Protein 6NGG (pdb70)

Secondary structure (DSSP, 8-state):
--EEEEEEEEETTEEEEEEEEE--TT--SSEEEEEEES-SS--SGGG-SEEE-----TT-TTBBSSEEEEEEEESS--GGG-EEEEEEEEETTT--EEE---EEEEE---EEEE--/--EEEEEEEEEBTEEEEEEEEE---EEEEEEES-TTT--GGG-SEEEEE---EEEEEEEESS--GGG-EEEEEEEEETTT--EEE---EEEEE--EEEES--

Structure (mmCIF, N/CA/C/O backbone):
data_6NGG
#
_entry.id   6NGG
#
_cell.length_a   44.662
_cell.length_b   54.060
_cell.length_c   92.604
_cell.angle_alpha   90.00
_cell.angle_beta   90.00
_cell.angle_gamma   90.00
#
_symmetry.space_group_name_H-M   'P 21 21 21'
#
loop_
_entity.id
_entity.type
_entity.pdbx_description
1 polymer 'CD160 antigen'
2 water water
#
loop_
_atom_site.group_PDB
_atom_site.id
_atom_site.type_symbol
_atom_site.label_atom_id
_atom_site.label_alt_id
_atom_site.label_comp_id
_atom_site.label_asym_id
_atom_site.label_entity_id
_atom_site.label_seq_id
_atom_site.pdbx_PDB_ins_code
_atom_site.Cartn_x
_atom_site.Cartn_y
_atom_site.Cartn_z
_atom_site.occupancy
_atom_site.B_iso_or_equiv
_atom_site.auth_seq_id
_atom_site.auth_comp_id
_atom_site.auth_asym_id
_atom_site.auth_atom_id
_atom_site.pdbx_PDB_model_num
ATOM 1 N N . MET A 1 1 ? -5.011 -17.354 28.366 1.00 25.99 26 MET A N 1
ATOM 2 C CA . MET A 1 1 ? -4.387 -17.198 27.058 1.00 20.56 26 MET A CA 1
ATOM 3 C C . MET A 1 1 ? -4.945 -18.249 26.153 1.00 21.43 26 MET A C 1
ATOM 4 O O . MET A 1 1 ? -4.760 -19.416 26.439 1.00 21.90 26 MET A O 1
ATOM 9 N N . ILE A 1 2 ? -5.544 -17.863 25.031 1.00 20.13 27 ILE A N 1
ATOM 10 C CA . ILE A 1 2 ? -5.998 -18.826 24.045 1.00 22.63 27 ILE A CA 1
ATOM 11 C C . ILE A 1 2 ? -5.063 -18.878 22.892 1.00 20.39 27 ILE A C 1
ATOM 12 O O . ILE A 1 2 ? -4.663 -19.942 22.485 1.00 17.03 27 ILE A O 1
ATOM 17 N N . ASN A 1 3 ? -4.776 -17.707 22.286 1.00 17.63 28 ASN A N 1
ATOM 18 C CA . ASN A 1 3 ? -4.024 -17.651 21.032 1.00 18.88 28 ASN A CA 1
ATOM 19 C C . ASN A 1 3 ? -3.363 -16.252 20.883 1.00 16.22 28 ASN A C 1
ATOM 20 O O . ASN A 1 3 ? -3.779 -15.335 21.512 1.00 16.81 28 ASN A O 1
ATOM 25 N N . ILE A 1 4 ? -2.367 -16.153 20.042 1.00 15.26 29 ILE A N 1
ATOM 26 C CA . ILE A 1 4 ? -1.616 -14.897 19.782 1.00 16.74 29 ILE A CA 1
ATOM 27 C C . ILE A 1 4 ? -1.760 -14.539 18.339 1.00 16.13 29 ILE A C 1
ATOM 28 O O . ILE A 1 4 ? -1.553 -15.401 17.527 1.00 14.80 29 ILE A O 1
ATOM 33 N N . THR A 1 5 ? -2.156 -13.302 18.009 1.00 14.17 30 THR A N 1
ATOM 34 C CA . THR A 1 5 ? -2.252 -12.860 16.658 1.00 15.36 30 THR A CA 1
ATOM 35 C C . THR A 1 5 ? -1.174 -11.823 16.398 1.00 14.06 30 THR A C 1
ATOM 36 O O . THR A 1 5 ? -0.704 -11.137 17.338 1.00 14.62 30 THR A O 1
ATOM 40 N N . SER A 1 6 ? -0.795 -11.711 15.150 1.00 13.46 31 SER A N 1
ATOM 41 C CA . SER A 1 6 ? 0.305 -10.831 14.730 1.00 16.24 31 SER A CA 1
ATOM 42 C C . SER A 1 6 ? -0.159 -9.839 13.691 1.00 16.80 31 SER A C 1
ATOM 43 O O . SER A 1 6 ? -0.977 -10.158 12.838 1.00 16.89 31 SER A O 1
ATOM 46 N N . SER A 1 7 ? 0.296 -8.614 13.820 1.00 16.88 32 SER A N 1
ATOM 47 C CA . SER A 1 7 ? -0.033 -7.596 12.857 1.00 14.95 32 SER A CA 1
ATOM 48 C C . SER A 1 7 ? 1.040 -6.503 12.761 1.00 15.42 32 SER A C 1
ATOM 49 O O . SER A 1 7 ? 2.061 -6.511 13.482 1.00 14.70 32 SER A O 1
ATOM 52 N N . ALA A 1 8 ? 0.822 -5.555 11.851 1.00 13.57 33 ALA A N 1
ATOM 53 C CA . ALA A 1 8 ? 1.806 -4.495 11.610 1.00 14.43 33 ALA A CA 1
ATOM 54 C C . ALA A 1 8 ? 1.093 -3.265 11.090 1.00 14.44 33 ALA A C 1
ATOM 55 O O . ALA A 1 8 ? 0.060 -3.420 10.475 1.00 16.00 33 ALA A O 1
ATOM 57 N N . SER A 1 9 ? 1.557 -2.060 11.469 1.00 14.31 34 SER A N 1
ATOM 58 C CA . SER A 1 9 ? 1.069 -0.802 10.978 1.00 14.69 34 SER A CA 1
ATOM 59 C C . SER A 1 9 ? 2.317 0.065 10.682 1.00 16.78 34 SER A C 1
ATOM 60 O O . SER A 1 9 ? 3.416 -0.225 11.186 1.00 17.60 34 SER A O 1
ATOM 63 N N . GLN A 1 10 ? 2.178 1.040 9.793 1.00 17.05 35 GLN A N 1
ATOM 64 C CA . GLN A 1 10 ? 3.318 1.880 9.450 1.00 18.86 35 GLN A CA 1
ATOM 65 C C . GLN A 1 10 ? 2.809 3.275 9.056 1.00 20.62 35 GLN A C 1
ATOM 66 O O . GLN A 1 10 ? 1.637 3.450 8.681 1.00 17.54 35 GLN A O 1
ATOM 72 N N . GLU A 1 11 ? 3.684 4.248 9.251 1.00 20.38 36 GLU A N 1
ATOM 73 C CA . GLU A 1 11 ? 3.409 5.638 8.927 1.00 23.14 36 GLU A CA 1
ATOM 74 C C . GLU A 1 11 ? 4.777 6.281 8.792 1.00 22.54 36 GLU A C 1
ATOM 75 O O . GLU A 1 11 ? 5.664 6.041 9.603 1.00 21.86 36 GLU A O 1
ATOM 81 N N . GLY A 1 12 ? 4.970 7.035 7.730 1.00 22.59 37 GLY A N 1
ATOM 82 C CA . GLY A 1 12 ? 6.262 7.627 7.472 1.00 20.99 37 GLY A CA 1
ATOM 83 C C . GLY A 1 12 ? 7.319 6.604 7.293 1.00 21.34 37 GLY A C 1
ATOM 84 O O . GLY A 1 12 ? 7.165 5.639 6.532 1.00 25.34 37 GLY A O 1
ATOM 85 N N . THR A 1 13 ? 8.388 6.761 8.026 1.00 21.02 38 THR A N 1
ATOM 86 C CA . THR A 1 13 ? 9.471 5.817 8.020 1.00 23.60 38 THR A CA 1
ATOM 87 C C . THR A 1 13 ? 9.377 4.740 9.131 1.00 23.36 38 THR A C 1
ATOM 88 O O . THR A 1 13 ? 10.180 3.800 9.236 1.00 25.56 38 THR A O 1
ATOM 92 N N . ARG A 1 14 ? 8.352 4.857 9.938 1.00 23.44 39 ARG A N 1
ATOM 93 C CA . ARG A 1 14 ? 8.200 4.048 11.144 1.00 21.69 39 ARG A CA 1
ATOM 94 C C . ARG A 1 14 ? 7.327 2.790 10.841 1.00 19.79 39 ARG A C 1
ATOM 95 O O . ARG A 1 14 ? 6.278 2.902 10.183 1.00 20.04 39 ARG A O 1
ATOM 103 N N . LEU A 1 15 ? 7.738 1.645 11.387 1.00 17.25 40 LEU A N 1
ATOM 104 C CA . LEU A 1 15 ? 7.022 0.367 11.282 1.00 15.39 40 LEU A CA 1
ATOM 105 C C . LEU A 1 15 ? 6.748 -0.155 12.679 1.00 15.47 40 LEU A C 1
ATOM 106 O O . LEU A 1 15 ? 7.671 -0.233 13.538 1.00 14.42 40 LEU A O 1
ATOM 111 N N . ASN A 1 16 ? 5.497 -0.471 12.946 1.00 15.67 41 ASN A N 1
ATOM 112 C CA . ASN A 1 16 ? 5.152 -1.036 14.241 1.00 17.19 41 ASN A CA 1
ATOM 113 C C . ASN A 1 16 ? 4.804 -2.527 14.127 1.00 15.17 41 ASN A C 1
ATOM 114 O O . ASN A 1 16 ? 3.927 -2.877 13.312 1.00 14.18 41 ASN A O 1
ATOM 119 N N . LEU A 1 17 ? 5.414 -3.384 14.920 1.00 15.23 42 LEU A N 1
ATOM 120 C CA . LEU A 1 17 ? 5.144 -4.825 14.880 1.00 15.27 42 LEU A CA 1
ATOM 121 C C . LEU A 1 17 ? 4.324 -5.117 16.118 1.00 16.63 42 LEU A C 1
ATOM 122 O O . LEU A 1 17 ? 4.723 -4.746 17.238 1.00 17.07 42 LEU A O 1
ATOM 127 N N . ILE A 1 18 ? 3.167 -5.732 15.935 1.00 16.84 43 ILE A N 1
ATOM 128 C CA . ILE A 1 18 ? 2.146 -5.868 16.986 1.00 16.89 43 ILE A CA 1
ATOM 129 C C . ILE A 1 18 ? 1.799 -7.343 17.286 1.00 17.45 43 ILE A C 1
ATOM 130 O O . ILE A 1 18 ? 1.400 -8.112 16.424 1.00 17.32 43 ILE A O 1
ATOM 135 N N . CYS A 1 19 ? 1.929 -7.712 18.543 1.00 15.27 44 CYS A N 1
ATOM 136 C CA . CYS A 1 19 ? 1.545 -9.023 19.047 1.00 16.47 44 CYS A CA 1
ATOM 137 C C . CYS A 1 19 ? 0.334 -8.876 20.015 1.00 16.74 44 CYS A C 1
ATOM 138 O O . CYS A 1 19 ? 0.378 -8.007 20.870 1.00 14.82 44 CYS A O 1
ATOM 141 N N . THR A 1 20 ? -0.687 -9.732 19.861 1.00 13.99 45 THR A N 1
ATOM 142 C CA . THR A 1 20 ? -1.933 -9.641 20.618 1.00 15.20 45 THR A CA 1
ATOM 143 C C . THR A 1 20 ? -2.289 -11.001 21.128 1.00 13.25 45 THR A C 1
ATOM 144 O O . THR A 1 20 ? -2.428 -11.969 20.343 1.00 15.66 45 THR A O 1
ATOM 148 N N . VAL A 1 21 ? -2.258 -11.116 22.425 1.00 13.57 46 VAL A N 1
ATOM 149 C CA . VAL A 1 21 ? -2.759 -12.285 23.106 1.00 15.19 46 VAL A CA 1
ATOM 150 C C . VAL A 1 21 ? -4.230 -12.100 23.419 1.00 14.76 46 VAL A C 1
ATOM 151 O O . VAL A 1 21 ? -4.605 -11.132 24.002 1.00 14.05 46 VAL A O 1
ATOM 155 N N . TRP A 1 22 ? -5.014 -13.086 23.044 1.00 14.30 47 TRP A N 1
ATOM 156 C CA . TRP A 1 22 ? -6.426 -13.147 23.324 1.00 15.00 47 TRP A CA 1
ATOM 157 C C . TRP A 1 22 ? -6.650 -14.123 24.479 1.00 15.93 47 TRP A C 1
ATOM 158 O O . TRP A 1 22 ? -5.992 -15.191 24.576 1.00 15.99 47 TRP A O 1
ATOM 169 N N . HIS A 1 23 ? -7.536 -13.716 25.362 1.00 15.68 48 HIS A N 1
ATOM 170 C CA . HIS A 1 23 ? -7.758 -14.419 26.613 1.00 16.89 48 HIS A CA 1
ATOM 171 C C . HIS A 1 23 ? -9.128 -14.104 27.157 1.00 18.63 48 HIS A C 1
ATOM 172 O O . HIS A 1 23 ? -9.709 -13.136 26.813 1.00 16.35 48 HIS A O 1
ATOM 179 N N . LYS A 1 24 ? -9.662 -14.998 27.955 1.00 20.74 49 LYS A N 1
ATOM 180 C CA . LYS A 1 24 ? -10.804 -14.663 28.788 1.00 21.66 49 LYS A CA 1
ATOM 181 C C . LYS A 1 24 ? -10.575 -13.464 29.638 1.00 20.64 49 LYS A C 1
ATOM 182 O O . LYS A 1 24 ? -9.439 -13.216 30.131 1.00 20.25 49 LYS A O 1
ATOM 188 N N . LYS A 1 25 ? -11.665 -12.793 29.928 1.00 18.75 50 LYS A N 1
ATOM 189 C CA . LYS A 1 25 ? -11.601 -11.607 30.732 1.00 23.13 50 LYS A CA 1
ATOM 190 C C . LYS A 1 25 ? -10.996 -11.831 32.119 1.00 23.96 50 LYS A C 1
ATOM 191 O O . LYS A 1 25 ? -10.345 -10.952 32.684 1.00 20.68 50 LYS A O 1
ATOM 197 N N . GLU A 1 26 ? -11.172 -13.008 32.670 1.00 23.94 51 GLU A N 1
ATOM 198 C CA . GLU A 1 26 ? -10.591 -13.262 34.015 1.00 28.13 51 GLU A CA 1
ATOM 199 C C . GLU A 1 26 ? -9.204 -13.933 33.957 1.00 28.26 51 GLU A C 1
ATOM 200 O O . GLU A 1 26 ? -8.628 -14.329 34.985 1.00 26.39 51 GLU A O 1
ATOM 206 N N . GLU A 1 27 ? -8.624 -14.029 32.769 1.00 24.95 52 GLU A N 1
ATOM 207 C CA . GLU A 1 27 ? -7.337 -14.708 32.610 1.00 25.27 52 GLU A CA 1
ATOM 208 C C . GLU A 1 27 ? -6.379 -13.725 31.920 1.00 23.95 52 GLU A C 1
ATOM 209 O O . GLU A 1 27 ? -5.594 -14.102 31.051 1.00 19.29 52 GLU A O 1
ATOM 215 N N . ALA A 1 28 ? -6.450 -12.474 32.346 1.00 26.23 53 ALA A N 1
ATOM 216 C CA . ALA A 1 28 ? -5.631 -11.394 31.787 1.00 28.78 53 ALA A CA 1
ATOM 217 C C . ALA A 1 28 ? -4.241 -11.279 32.409 1.00 31.25 53 ALA A C 1
ATOM 218 O O . ALA A 1 28 ? -3.395 -10.503 31.917 1.00 27.91 53 ALA A O 1
ATOM 220 N N . GLU A 1 29 ? -3.992 -12.056 33.473 1.00 27.18 54 GLU A N 1
ATOM 221 C CA . GLU A 1 29 ? -2.862 -11.792 34.326 1.00 28.32 54 GLU A CA 1
ATOM 222 C C . GLU A 1 29 ? -1.905 -12.932 34.225 1.00 23.92 54 GLU A C 1
ATOM 223 O O . GLU A 1 29 ? -2.295 -14.033 33.910 1.00 23.37 54 GLU A O 1
ATOM 229 N N . GLY A 1 30 ? -0.644 -12.659 34.487 1.00 21.78 55 GLY A N 1
ATOM 230 C CA . GLY A 1 30 ? 0.295 -13.695 34.838 1.00 21.49 55 GLY A CA 1
ATOM 231 C C . GLY A 1 30 ? 1.004 -14.277 33.617 1.00 20.12 55 GLY A C 1
ATOM 232 O O . GLY A 1 30 ? 1.546 -15.372 33.690 1.00 19.53 55 GLY A O 1
ATOM 233 N N . PHE A 1 31 ? 1.026 -13.562 32.500 1.00 16.97 56 PHE A N 1
ATOM 234 C CA . PHE A 1 31 ? 1.835 -14.011 31.341 1.00 18.28 56 PHE A CA 1
ATOM 235 C C . PHE A 1 31 ? 2.719 -12.847 30.891 1.00 16.46 56 PHE A C 1
ATOM 236 O O . PHE A 1 31 ? 2.387 -11.695 31.108 1.00 15.85 56 PHE A O 1
ATOM 244 N N . VAL A 1 32 ? 3.846 -13.180 30.286 1.00 15.88 57 VAL A N 1
ATOM 245 C CA . VAL A 1 32 ? 4.711 -12.232 29.596 1.00 13.73 57 VAL A CA 1
ATOM 246 C C . VAL A 1 32 ? 4.621 -12.481 28.099 1.00 14.25 57 VAL A C 1
ATOM 247 O O . VAL A 1 32 ? 4.573 -13.618 27.638 1.00 13.77 57 VAL A O 1
ATOM 251 N N . MET A 1 33 ? 4.572 -11.377 27.358 1.00 13.45 58 MET A N 1
ATOM 252 C CA . MET A 1 33 ? 4.564 -11.349 25.902 1.00 13.01 58 MET A CA 1
ATOM 253 C C . MET A 1 33 ? 5.937 -10.913 25.452 1.00 12.43 58 MET A C 1
ATOM 254 O O . MET A 1 33 ? 6.579 -10.101 26.087 1.00 12.13 58 MET A O 1
ATOM 259 N N . PHE A 1 34 ? 6.370 -11.426 24.318 1.00 13.20 59 PHE A N 1
ATOM 260 C CA . PHE A 1 34 ? 7.668 -11.046 23.749 1.00 13.77 59 PHE A CA 1
ATOM 261 C C . PHE A 1 34 ? 7.754 -11.350 22.248 1.00 12.81 59 PHE A C 1
ATOM 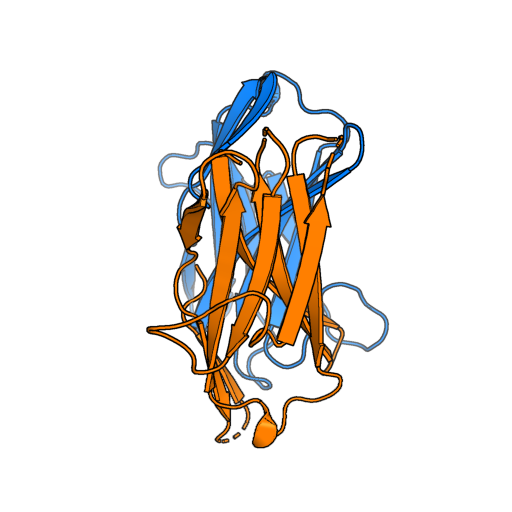262 O O . PHE A 1 34 ? 7.024 -12.100 21.707 1.00 11.44 59 PHE A O 1
ATOM 270 N N . LEU A 1 35 ? 8.658 -10.670 21.597 1.00 13.51 60 LEU A N 1
ATOM 271 C CA . LEU A 1 35 ? 8.803 -10.751 20.172 1.00 13.59 60 LEU A CA 1
ATOM 272 C C . LEU A 1 35 ? 10.243 -11.111 19.952 1.00 14.12 60 LEU A C 1
ATOM 273 O O . LEU A 1 35 ? 11.139 -10.423 20.467 1.00 12.35 60 LEU A O 1
ATOM 278 N N . CYS A 1 36 ? 10.458 -12.163 19.166 1.00 16.14 61 CYS A N 1
ATOM 279 C CA . CYS A 1 36 ? 11.819 -12.605 18.807 1.00 16.66 61 CYS A CA 1
ATOM 280 C C . CYS A 1 36 ? 12.082 -12.516 17.298 1.00 15.44 61 CYS A C 1
ATOM 281 O O . CYS A 1 36 ? 11.136 -12.553 16.489 1.00 15.43 61 CYS A O 1
ATOM 284 N N . LYS A 1 37 ? 13.363 -12.340 16.955 1.00 14.71 62 LYS A N 1
ATOM 285 C CA . LYS A 1 37 ? 13.860 -12.237 15.599 1.00 16.28 62 LYS A CA 1
ATOM 286 C C . LYS A 1 37 ? 14.891 -13.316 15.340 1.00 16.17 62 LYS A C 1
ATOM 287 O O . LYS A 1 37 ? 15.919 -13.332 15.987 1.00 17.81 62 LYS A O 1
ATOM 293 N N . ASP A 1 38 ? 14.603 -14.207 14.396 1.00 16.60 63 ASP A N 1
ATOM 294 C CA . ASP A 1 38 ? 15.591 -15.190 13.839 1.00 17.46 63 ASP A CA 1
ATOM 295 C C . ASP A 1 38 ? 16.249 -16.056 14.871 1.00 17.45 63 ASP A C 1
ATOM 296 O O . ASP A 1 38 ? 17.456 -16.253 14.833 1.00 16.24 63 ASP A O 1
ATOM 301 N N . ARG A 1 39 ? 15.466 -16.552 15.820 1.00 19.91 64 ARG A N 1
ATOM 302 C CA . ARG A 1 39 ? 15.936 -17.508 16.803 1.00 20.51 64 ARG A CA 1
ATOM 303 C C . ARG A 1 39 ? 15.710 -18.874 16.252 1.00 23.02 64 ARG A C 1
ATOM 304 O O . ARG A 1 39 ? 14.814 -19.101 15.399 1.00 21.21 64 ARG A O 1
ATOM 312 N N . SER A 1 40 ? 16.519 -19.824 16.678 1.00 26.91 65 SER A N 1
ATOM 313 C CA . SER A 1 40 ? 16.224 -21.201 16.287 1.00 31.75 65 SER A CA 1
ATOM 314 C C . SER A 1 40 ? 15.979 -21.884 17.582 1.00 28.70 65 SER A C 1
ATOM 315 O O . SER A 1 40 ? 16.903 -22.294 18.217 1.00 30.64 65 SER A O 1
ATOM 318 N N . GLY A 1 41 ? 14.726 -21.880 18.012 1.00 31.06 66 GLY A N 1
ATOM 319 C CA . GLY A 1 41 ? 14.293 -22.703 19.161 1.00 32.37 66 GLY A CA 1
ATOM 320 C C . GLY A 1 41 ? 14.620 -22.205 20.544 1.00 30.61 66 GLY A C 1
ATOM 321 O O . GLY A 1 41 ? 14.311 -22.893 21.514 1.00 29.24 66 GLY A O 1
ATOM 322 N N . ASP A 1 42 ? 15.195 -21.004 20.674 1.00 29.92 67 ASP A N 1
ATOM 323 C CA . ASP A 1 42 ? 15.437 -20.414 22.030 1.00 28.02 67 ASP A CA 1
ATOM 324 C C . ASP A 1 42 ? 14.757 -19.043 22.244 1.00 28.28 67 ASP A C 1
ATOM 325 O O . ASP A 1 42 ? 15.324 -18.170 22.930 1.00 26.43 67 ASP A O 1
ATOM 330 N N . CYS A 1 43 ? 13.566 -18.852 21.657 1.00 24.62 68 CYS A N 1
ATOM 331 C CA . CYS A 1 43 ? 12.846 -17.599 21.812 1.00 23.82 68 CYS A CA 1
ATOM 332 C C . CYS A 1 43 ? 12.373 -17.563 23.249 1.00 24.19 68 CYS A C 1
ATOM 333 O O . CYS A 1 43 ? 11.663 -18.457 23.682 1.00 26.51 68 CYS A O 1
ATOM 336 N N . SER A 1 44 ? 12.765 -16.531 23.966 1.00 22.33 69 SER A N 1
ATOM 337 C CA . SER A 1 44 ? 12.360 -16.308 25.343 1.00 22.59 69 SER A CA 1
ATOM 338 C C . SER A 1 44 ? 12.358 -14.833 25.617 1.00 20.17 69 SER A C 1
ATOM 339 O O . SER A 1 44 ? 12.910 -14.037 24.830 1.00 18.50 69 SER A O 1
ATOM 342 N N . PRO A 1 45 ? 11.902 -14.449 26.798 1.00 20.91 70 PRO A N 1
ATOM 343 C CA . PRO A 1 45 ? 12.064 -13.046 27.130 1.00 21.14 70 PRO A CA 1
ATOM 344 C C . PRO A 1 45 ? 13.541 -12.583 27.104 1.00 20.76 70 PRO A C 1
ATOM 345 O O . PRO A 1 45 ? 13.836 -11.516 26.579 1.00 19.86 70 PRO A O 1
ATOM 349 N N . GLU A 1 46 ? 14.460 -13.435 27.502 1.00 21.86 71 GLU A N 1
ATOM 350 C CA . GLU A 1 46 ? 15.887 -13.050 27.516 1.00 22.64 71 GLU A CA 1
ATOM 351 C C . GLU A 1 46 ? 16.485 -12.890 26.108 1.00 22.06 71 GLU A C 1
ATOM 352 O O . GLU A 1 46 ? 17.464 -12.161 25.930 1.00 19.28 71 GLU A O 1
ATOM 358 N N . THR A 1 47 ? 15.954 -13.603 25.119 1.00 17.96 72 THR A N 1
ATOM 359 C CA . THR A 1 47 ? 16.435 -13.438 23.733 1.00 18.86 72 THR A CA 1
ATOM 360 C C . THR A 1 47 ? 15.569 -12.527 22.858 1.00 19.36 72 THR A C 1
ATOM 361 O O . THR A 1 47 ? 15.800 -12.451 21.645 1.00 20.37 72 THR A O 1
ATOM 365 N N . SER A 1 48 ? 14.607 -11.829 23.458 1.00 18.96 73 SER A N 1
ATOM 366 C CA . SER A 1 48 ? 13.601 -11.065 22.718 1.00 18.99 73 SER A CA 1
ATOM 367 C C . SER A 1 48 ? 14.076 -9.689 22.398 1.00 18.28 73 SER A C 1
ATOM 368 O O . SER A 1 48 ? 14.826 -9.112 23.158 1.00 18.83 73 SER A O 1
ATOM 371 N N . LEU A 1 49 ? 13.529 -9.109 21.349 1.00 18.44 74 LEU A N 1
ATOM 372 C CA . LEU A 1 49 ? 13.716 -7.664 21.074 1.00 18.52 74 LEU A CA 1
ATOM 373 C C . LEU A 1 49 ? 12.946 -6.789 22.032 1.00 20.32 74 LEU A C 1
ATOM 374 O O . LEU A 1 49 ? 13.326 -5.659 22.268 1.00 18.80 74 LEU A O 1
ATOM 379 N N . LYS A 1 50 ? 11.840 -7.288 22.555 1.00 17.62 75 LYS A N 1
ATOM 380 C CA . LYS A 1 50 ? 11.019 -6.550 23.467 1.00 20.03 75 LYS A CA 1
ATOM 381 C C . LYS A 1 50 ? 10.096 -7.509 24.252 1.00 18.62 75 LYS A C 1
ATOM 382 O O . LYS A 1 50 ? 9.603 -8.472 23.697 1.00 15.06 75 LYS A O 1
ATOM 388 N N . GLN A 1 51 ? 9.940 -7.296 25.555 1.00 17.40 76 GLN 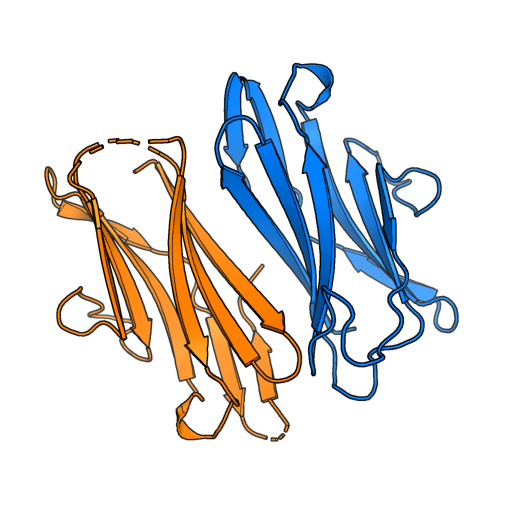A N 1
ATOM 389 C CA . GLN A 1 51 ? 9.024 -8.131 26.368 1.00 17.07 76 GLN A CA 1
ATOM 390 C C . GLN A 1 51 ? 8.106 -7.228 27.147 1.00 18.18 76 GLN A C 1
ATOM 391 O O . GLN A 1 51 ? 8.416 -6.052 27.299 1.00 17.51 76 GLN A O 1
ATOM 397 N N . LEU A 1 52 ? 6.988 -7.750 27.631 1.00 14.97 77 LEU A N 1
ATOM 398 C CA . LEU A 1 52 ? 6.060 -6.883 28.329 1.00 18.48 77 LEU A CA 1
ATOM 399 C C . LEU A 1 52 ? 5.135 -7.701 29.163 1.00 18.18 77 LEU A C 1
ATOM 400 O O . LEU A 1 52 ? 4.555 -8.670 28.645 1.00 16.45 77 LEU A O 1
ATOM 405 N N . ARG A 1 53 ? 5.010 -7.311 30.437 1.00 19.76 78 ARG A N 1
ATOM 406 C CA . ARG A 1 53 ? 3.961 -7.840 31.362 1.00 25.00 78 ARG A CA 1
ATOM 407 C C . ARG A 1 53 ? 3.050 -6.669 31.674 1.00 24.00 78 ARG A C 1
ATOM 408 O O . ARG A 1 53 ? 3.480 -5.670 32.185 1.00 24.47 78 ARG A O 1
ATOM 416 N N . LEU A 1 54 ? 1.789 -6.777 31.340 1.00 22.35 79 LEU A N 1
ATOM 417 C CA . LEU A 1 54 ? 0.938 -5.617 31.298 1.00 24.44 79 LEU A CA 1
ATOM 418 C C . LEU A 1 54 ? 0.150 -5.499 32.593 1.00 28.74 79 LEU A C 1
ATOM 419 O O . LEU A 1 54 ? -0.465 -6.463 33.049 1.00 27.73 79 LEU A O 1
ATOM 424 N N . LYS A 1 55 ? 0.129 -4.323 33.201 1.00 30.78 80 LYS A N 1
ATOM 425 C CA . LYS A 1 55 ? -0.739 -4.162 34.353 1.00 32.87 80 LYS A CA 1
ATOM 426 C C . LYS A 1 55 ? -2.031 -3.543 33.871 1.00 32.73 80 LYS A C 1
ATOM 427 O O . LYS A 1 55 ? -2.018 -2.682 32.965 1.00 40.11 80 LYS A O 1
ATOM 433 N N . ARG A 1 56 ? -3.138 -3.977 34.464 1.00 29.78 81 ARG A N 1
ATOM 434 C CA . ARG A 1 56 ? -4.488 -3.835 33.854 1.00 30.17 81 ARG A CA 1
ATOM 435 C C . ARG A 1 56 ? -5.401 -2.750 34.416 1.00 31.05 81 ARG A C 1
ATOM 436 O O . ARG A 1 56 ? -6.592 -2.749 34.212 1.00 33.00 81 ARG A O 1
ATOM 444 N N . ASP A 1 57 ? -4.800 -1.740 34.955 1.00 28.37 82 ASP A N 1
ATOM 445 C CA . ASP A 1 57 ? -5.528 -0.581 35.342 1.00 30.29 82 ASP A CA 1
ATOM 446 C C . ASP A 1 57 ? -6.061 0.161 34.081 1.00 34.77 82 ASP A C 1
ATOM 447 O O . ASP A 1 57 ? -5.520 -0.002 32.930 1.00 27.33 82 ASP A O 1
ATOM 452 N N . PRO A 1 58 ? -7.119 0.993 34.295 1.00 31.28 83 PRO A N 1
ATOM 453 C CA . PRO A 1 58 ? -7.517 1.882 33.217 1.00 27.84 83 PRO A CA 1
ATOM 454 C C . PRO A 1 58 ? -6.447 2.970 32.950 1.00 29.02 83 PRO A C 1
ATOM 455 O O . PRO A 1 58 ? -5.602 3.306 33.794 1.00 27.69 83 PRO A O 1
ATOM 459 N N . GLY A 1 59 ? -6.444 3.467 31.741 1.00 28.16 84 GLY A N 1
ATOM 460 C CA . GLY A 1 59 ? -5.456 4.424 31.346 1.00 30.46 84 GLY A CA 1
ATOM 461 C C . GLY A 1 59 ? -4.128 3.877 30.875 1.00 30.57 84 GLY A C 1
ATOM 462 O O . GLY A 1 59 ? -3.216 4.647 30.718 1.00 38.05 84 GLY A O 1
ATOM 463 N N . ILE A 1 60 ? -3.995 2.592 30.638 1.00 27.75 85 ILE A N 1
ATOM 464 C CA . ILE A 1 60 ? -2.710 2.047 30.169 1.00 27.35 85 ILE A CA 1
ATOM 465 C C . ILE A 1 60 ? -2.951 1.484 28.786 1.00 25.07 85 ILE A C 1
ATOM 466 O O . ILE A 1 60 ? -3.909 0.727 28.587 1.00 21.42 85 ILE A O 1
ATOM 471 N N . ASP A 1 61 ? -2.061 1.793 27.848 1.00 22.97 86 ASP A N 1
ATOM 472 C CA . ASP A 1 61 ? -2.244 1.367 26.452 1.00 25.16 86 ASP A CA 1
ATOM 473 C C . ASP A 1 61 ? -2.038 -0.150 26.353 1.00 22.07 86 ASP A C 1
ATOM 474 O O . ASP A 1 61 ? -1.292 -0.746 27.120 1.00 21.88 86 ASP A O 1
ATOM 479 N N . GLY A 1 62 ? -2.795 -0.781 25.468 1.00 19.21 87 GLY A N 1
ATOM 480 C CA . GLY A 1 62 ? -2.666 -2.198 25.159 1.00 19.02 87 GLY A CA 1
ATOM 481 C C . GLY A 1 62 ? -3.599 -3.098 25.938 1.00 18.09 87 GLY A C 1
ATOM 482 O O . GLY A 1 62 ? -3.567 -4.278 25.729 1.00 14.82 87 GLY A O 1
ATOM 483 N N . VAL A 1 63 ? -4.392 -2.521 26.858 1.00 19.75 88 VAL A N 1
ATOM 484 C CA . VAL A 1 63 ? -5.231 -3.282 27.801 1.00 17.74 88 VAL A CA 1
ATOM 485 C C . VAL A 1 63 ? -6.636 -3.327 27.212 1.00 17.77 88 VAL A C 1
ATOM 486 O O . VAL A 1 63 ? -7.277 -2.285 27.024 1.00 17.47 88 VAL A O 1
ATOM 490 N N . GLY A 1 64 ? -7.052 -4.550 26.874 1.00 16.37 89 GLY A N 1
ATOM 491 C CA . GLY A 1 64 ? -8.417 -4.864 26.403 1.00 18.67 89 GLY A CA 1
ATOM 492 C C . GLY A 1 64 ? -9.123 -5.808 27.378 1.00 17.31 89 GLY A C 1
ATOM 493 O O . GLY A 1 64 ? -8.497 -6.458 28.198 1.00 20.06 89 GLY A O 1
ATOM 494 N N . GLU A 1 65 ? -10.431 -5.896 27.230 1.00 20.66 90 GLU A N 1
ATOM 495 C CA . GLU A 1 65 ? -11.240 -6.792 28.024 1.00 20.21 90 GLU A CA 1
ATOM 496 C C . GLU A 1 65 ? -10.873 -8.256 27.812 1.00 18.31 90 GLU A C 1
ATOM 497 O O . GLU A 1 65 ? -10.805 -8.978 28.780 1.00 17.66 90 GLU A O 1
ATOM 503 N N . ILE A 1 66 ? -10.661 -8.680 26.558 1.00 15.86 91 ILE A N 1
ATOM 504 C CA . ILE A 1 66 ? -10.270 -10.078 26.249 1.00 16.36 91 ILE A CA 1
ATOM 505 C C . ILE A 1 66 ? -8.951 -10.147 25.496 1.00 14.12 91 ILE A C 1
ATOM 506 O O . ILE A 1 66 ? -8.707 -11.131 24.787 1.00 14.00 91 ILE A O 1
ATOM 511 N N . SER A 1 67 ? -8.131 -9.094 25.589 1.00 13.41 92 SER A N 1
ATOM 512 C CA . SER A 1 67 ? -6.869 -9.062 24.904 1.00 13.96 92 SER A CA 1
ATOM 513 C C . SER A 1 67 ? -5.769 -8.180 25.530 1.00 15.23 92 SER A C 1
ATOM 514 O O . SER A 1 67 ? -5.987 -7.284 26.286 1.00 14.55 92 SER A O 1
ATOM 517 N N . SER A 1 68 ? -4.549 -8.487 25.147 1.00 15.05 93 SER A N 1
ATOM 518 C CA . SER A 1 68 ? -3.406 -7.727 25.628 1.00 15.32 93 SER A CA 1
ATOM 519 C C . SER A 1 68 ? -2.448 -7.535 24.480 1.00 15.74 93 SER A C 1
ATOM 520 O O . SER A 1 68 ? -2.133 -8.539 23.796 1.00 13.78 93 SER A O 1
ATOM 523 N N . GLN A 1 69 ? -1.863 -6.332 24.366 1.00 16.06 94 GLN A N 1
ATOM 524 C CA . GLN A 1 69 ? -1.067 -6.017 23.209 1.00 16.77 94 GLN A CA 1
ATOM 525 C C . GLN A 1 69 ? 0.355 -5.644 23.543 1.00 17.22 94 GLN A C 1
ATOM 526 O O . GLN A 1 69 ? 0.584 -4.927 24.526 1.00 15.24 94 GLN A O 1
ATOM 532 N N . LEU A 1 70 ? 1.278 -6.122 22.708 1.00 15.28 95 LEU A N 1
ATOM 533 C CA . LEU A 1 70 ? 2.701 -5.668 22.712 1.00 15.06 95 LEU A CA 1
ATOM 534 C C . LEU A 1 70 ? 3.040 -5.033 21.374 1.00 16.20 95 LEU A C 1
ATOM 535 O O . LEU A 1 70 ? 2.758 -5.603 20.319 1.00 15.04 95 LEU A O 1
ATOM 540 N N . MET A 1 71 ? 3.638 -3.844 21.404 1.00 15.56 96 MET A N 1
ATOM 541 C CA . MET A 1 71 ? 4.001 -3.148 20.126 1.00 17.50 96 MET A CA 1
ATOM 542 C C . MET A 1 71 ? 5.490 -2.831 20.175 1.00 16.76 96 MET A C 1
ATOM 543 O O . MET A 1 71 ? 5.985 -2.288 21.212 1.00 15.61 96 MET A O 1
ATOM 548 N N . PHE A 1 72 ? 6.219 -3.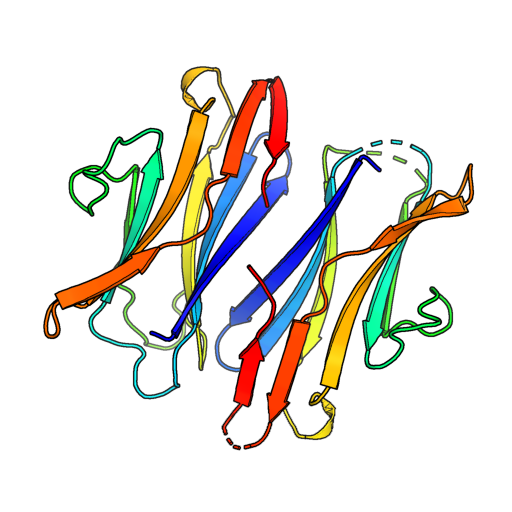351 19.183 1.00 15.89 97 PHE A N 1
ATOM 549 C CA . PHE A 1 72 ? 7.620 -3.056 19.008 1.00 17.28 97 PHE A CA 1
ATOM 550 C C . PHE A 1 72 ? 7.729 -2.058 17.855 1.00 17.35 97 PHE A C 1
ATOM 551 O O . PHE A 1 72 ? 7.247 -2.330 16.752 1.00 15.33 97 PHE A O 1
ATOM 559 N N . THR A 1 73 ? 8.362 -0.915 18.094 1.00 16.44 98 THR A N 1
ATOM 560 C CA . THR A 1 73 ? 8.442 0.125 17.073 1.00 18.61 98 THR A CA 1
ATOM 561 C C . THR A 1 73 ? 9.863 0.241 16.519 1.00 18.91 98 THR A C 1
ATOM 562 O O . THR A 1 73 ? 10.819 0.243 17.282 1.00 20.04 98 THR A O 1
ATOM 566 N N . ILE A 1 74 ? 9.970 0.217 15.192 1.00 18.30 99 ILE A N 1
ATOM 567 C CA . ILE A 1 74 ? 11.185 0.466 14.450 1.00 17.93 99 ILE A CA 1
ATOM 568 C C . ILE A 1 74 ? 11.040 1.902 13.859 1.00 17.45 99 ILE A C 1
ATOM 569 O O . ILE A 1 74 ? 10.208 2.151 13.040 1.00 14.02 99 ILE A O 1
ATOM 574 N N . SER A 1 75 ? 11.871 2.841 14.285 1.00 17.98 100 SER A N 1
ATOM 575 C CA . SER A 1 75 ? 11.699 4.256 13.828 1.00 20.65 100 SER A CA 1
ATOM 576 C C . SER A 1 75 ? 12.060 4.442 12.334 1.00 20.97 100 SER A C 1
ATOM 577 O O . SER A 1 75 ? 11.460 5.228 11.643 1.00 21.26 100 SER A O 1
ATOM 580 N N . GLN A 1 76 ? 13.079 3.732 11.885 1.00 21.46 101 GLN A N 1
ATOM 581 C CA . GLN A 1 76 ? 13.515 3.688 10.530 1.00 24.28 101 GLN A CA 1
ATOM 582 C C . GLN A 1 76 ? 13.976 2.251 10.236 1.00 22.04 101 GLN A C 1
ATOM 583 O O . GLN A 1 76 ? 14.875 1.694 10.944 1.00 23.28 101 GLN A O 1
ATOM 589 N N . VAL A 1 77 ? 13.414 1.642 9.230 1.00 18.13 102 VAL A N 1
ATOM 590 C CA . VAL A 1 77 ? 13.776 0.268 8.897 1.00 19.67 102 VAL A CA 1
ATOM 591 C C . VAL A 1 77 ? 15.142 0.261 8.175 1.00 22.28 102 VAL A C 1
ATOM 592 O O . VAL A 1 77 ? 15.323 0.930 7.193 1.00 20.53 102 VAL A O 1
ATOM 596 N N . THR A 1 78 ? 16.085 -0.475 8.693 1.00 21.72 103 THR A N 1
ATOM 597 C CA . THR A 1 78 ? 17.400 -0.725 8.037 1.00 24.52 103 THR A CA 1
ATOM 598 C C . THR A 1 78 ? 17.644 -2.226 7.761 1.00 24.09 103 THR A C 1
ATOM 599 O O . THR A 1 78 ? 16.792 -3.103 8.090 1.00 21.35 103 THR A O 1
ATOM 603 N N . PRO A 1 79 ? 18.806 -2.561 7.172 1.00 23.87 104 PRO A N 1
ATOM 604 C CA . PRO A 1 79 ? 19.106 -3.975 6.955 1.00 23.17 104 PRO A CA 1
ATOM 605 C C . PRO A 1 79 ? 19.176 -4.791 8.220 1.00 20.60 104 PRO A C 1
ATOM 606 O O . PRO A 1 79 ? 18.866 -5.948 8.211 1.00 21.58 104 PRO A O 1
ATOM 610 N N . LEU A 1 80 ? 19.541 -4.180 9.339 1.00 21.51 105 LEU A N 1
ATOM 611 C CA . LEU A 1 80 ? 19.461 -4.832 10.610 1.00 21.59 105 LEU A CA 1
ATOM 612 C C . LEU A 1 80 ? 18.096 -5.474 10.869 1.00 19.62 105 LEU A C 1
ATOM 613 O O . LEU A 1 80 ? 18.029 -6.410 11.602 1.00 15.93 105 LEU A O 1
ATOM 618 N N . HIS A 1 81 ? 17.030 -4.900 10.349 1.00 17.13 106 HIS A N 1
ATOM 619 C CA . HIS A 1 81 ? 15.667 -5.423 10.632 1.00 17.52 106 HIS A CA 1
ATOM 620 C C . HIS A 1 81 ? 15.137 -6.539 9.736 1.00 17.62 106 HIS A C 1
ATOM 621 O O . HIS A 1 81 ? 14.037 -7.050 10.002 1.00 18.54 106 HIS A O 1
ATOM 628 N N . SER A 1 82 ? 15.841 -6.833 8.646 1.00 18.87 107 SER A N 1
ATOM 629 C CA . SER A 1 82 ? 15.498 -7.912 7.750 1.00 17.78 107 SER A CA 1
ATOM 630 C C . SER A 1 82 ? 15.618 -9.188 8.519 1.00 16.81 107 SER A C 1
ATOM 631 O O . SER A 1 82 ? 16.629 -9.430 9.093 1.00 16.34 107 SER A O 1
ATOM 634 N N . GLY A 1 83 ? 14.602 -10.012 8.455 1.00 15.44 108 GLY A N 1
ATOM 635 C CA . GLY A 1 83 ? 14.611 -11.375 9.018 1.00 15.95 108 GLY A CA 1
ATOM 636 C C . GLY A 1 83 ? 13.225 -11.857 9.357 1.00 15.69 108 GLY A C 1
ATOM 637 O O . GLY A 1 83 ? 12.240 -11.222 8.970 1.00 15.01 108 GLY A O 1
ATOM 638 N N . THR A 1 84 ? 13.170 -12.892 10.209 1.00 14.27 109 THR A N 1
ATOM 639 C CA . THR A 1 84 ? 11.989 -13.657 10.479 1.00 15.20 109 THR A CA 1
ATOM 640 C C . THR A 1 84 ? 11.659 -13.415 11.961 1.00 16.17 109 THR A C 1
ATOM 641 O O . THR A 1 84 ? 12.584 -13.457 12.810 1.00 14.68 109 THR A O 1
ATOM 645 N N . TYR A 1 85 ? 10.420 -13.031 12.209 1.00 12.24 110 TYR A N 1
ATOM 646 C CA . TYR A 1 85 ? 9.975 -12.672 13.532 1.00 13.42 110 TYR A CA 1
ATOM 647 C C . TYR A 1 85 ? 8.849 -13.588 14.032 1.00 12.94 110 TYR A C 1
ATOM 648 O O . TYR A 1 85 ? 8.117 -14.175 13.269 1.00 14.52 110 TYR A O 1
ATOM 657 N N . GLN A 1 86 ? 8.703 -13.643 15.339 1.00 13.62 111 GLN A N 1
ATOM 658 C CA . GLN A 1 86 ? 7.644 -14.397 15.976 1.00 15.55 111 GLN A CA 1
ATOM 659 C C . GLN A 1 86 ? 7.286 -13.756 17.288 1.00 14.12 111 GLN A C 1
ATOM 660 O O . GLN A 1 86 ? 8.174 -13.422 18.088 1.00 11.94 111 GLN A O 1
ATOM 666 N N . CYS A 1 87 ? 5.984 -13.605 17.467 1.00 14.35 112 CYS A N 1
ATOM 667 C CA . CYS A 1 87 ? 5.341 -13.214 18.741 1.00 15.47 112 CYS A CA 1
ATOM 668 C C . CYS A 1 87 ? 5.167 -14.475 19.602 1.00 16.49 112 CYS A C 1
ATOM 669 O O . CYS A 1 87 ? 4.628 -15.495 19.122 1.00 16.66 112 CYS A O 1
ATOM 672 N N . CYS A 1 88 ? 5.512 -14.372 20.895 1.00 17.20 113 CYS A N 1
ATOM 673 C CA . CYS A 1 88 ? 5.304 -15.447 21.838 1.00 18.77 113 CYS A CA 1
ATOM 674 C C . CYS A 1 88 ? 4.762 -14.948 23.174 1.00 17.31 113 CYS A C 1
ATOM 675 O O . CYS A 1 88 ? 4.836 -13.762 23.505 1.00 16.75 113 CYS A O 1
ATOM 678 N N . ALA A 1 89 ? 4.202 -15.852 23.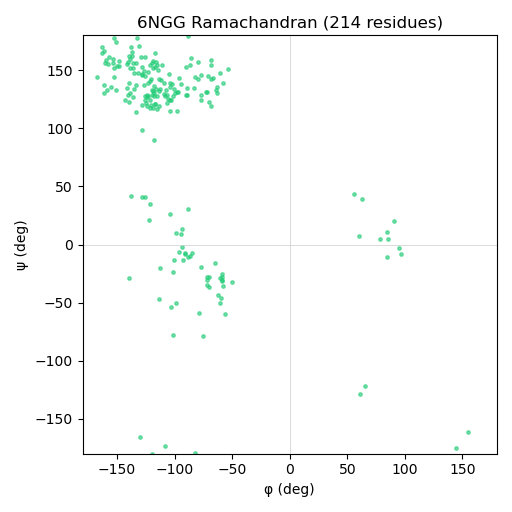953 1.00 15.23 114 ALA A N 1
ATOM 679 C CA . ALA A 1 89 ? 3.858 -15.499 25.336 1.00 14.24 114 ALA A CA 1
ATOM 680 C C . ALA A 1 89 ? 3.978 -16.697 26.242 1.00 15.06 114 ALA A C 1
ATOM 681 O O . ALA A 1 89 ? 3.800 -17.850 25.793 1.00 14.00 114 ALA A O 1
ATOM 683 N N . ARG A 1 90 ? 4.230 -16.427 27.514 1.00 17.01 115 ARG A N 1
ATOM 684 C CA . ARG A 1 90 ? 4.495 -17.432 28.480 1.00 19.13 115 ARG A CA 1
ATOM 685 C C . ARG A 1 90 ? 3.854 -17.133 29.806 1.00 18.92 115 ARG A C 1
ATOM 686 O O . ARG A 1 90 ? 4.034 -16.038 30.344 1.00 13.30 115 ARG A O 1
ATOM 694 N N . SER A 1 91 ? 3.107 -18.078 30.359 1.00 20.47 116 SER A N 1
ATOM 695 C CA . SER A 1 91 ? 2.600 -17.883 31.718 1.00 25.28 116 SER A CA 1
ATOM 696 C C . SER A 1 91 ? 3.580 -18.437 32.762 1.00 27.23 116 SER A C 1
ATOM 697 O O . SER A 1 91 ? 3.980 -19.609 32.686 1.00 27.61 116 SER A O 1
ATOM 700 N N . GLN A 1 92 ? 3.929 -17.633 33.748 1.00 33.91 117 GLN A N 1
ATOM 701 C CA . GLN A 1 92 ? 4.869 -18.058 34.802 1.00 41.49 117 GLN A CA 1
ATOM 702 C C . GLN A 1 92 ? 4.395 -19.330 35.499 1.00 35.44 117 GLN A C 1
ATOM 703 O O . GLN A 1 92 ? 5.011 -20.369 35.404 1.00 35.14 117 GLN A O 1
ATOM 709 N N . LYS A 1 93 ? 3.228 -19.244 36.096 1.00 34.06 118 LYS A N 1
ATOM 710 C CA . LYS A 1 93 ? 2.716 -20.256 37.012 1.00 32.11 118 LYS A CA 1
ATOM 711 C C . LYS A 1 93 ? 2.530 -21.652 36.408 1.00 34.66 118 LYS A C 1
ATOM 712 O O . LYS A 1 93 ? 2.930 -22.666 36.998 1.00 38.00 118 LYS A O 1
ATOM 718 N N . SER A 1 94 ? 1.847 -21.708 35.275 1.00 29.12 119 SER A N 1
ATOM 719 C CA . SER A 1 94 ? 1.446 -22.957 34.672 1.00 30.36 119 SER A CA 1
ATOM 720 C C . SER A 1 94 ? 2.467 -23.460 33.664 1.00 29.28 119 SER A C 1
ATOM 721 O O . SER A 1 94 ? 2.351 -24.596 33.204 1.00 31.46 119 SER A O 1
ATOM 724 N N . GLY A 1 95 ? 3.424 -22.631 33.254 1.00 28.91 120 GLY A N 1
ATOM 725 C CA . GLY A 1 95 ? 4.433 -23.054 32.300 1.00 30.92 120 GLY A CA 1
ATOM 726 C C . GLY A 1 95 ? 4.075 -22.958 30.802 1.00 26.90 120 GLY A C 1
ATOM 727 O O . GLY A 1 95 ? 4.939 -23.075 29.935 1.00 31.15 120 GLY A O 1
ATOM 728 N N . ILE A 1 96 ? 2.832 -22.715 30.501 1.00 26.15 121 ILE A N 1
ATOM 729 C CA . ILE A 1 96 ? 2.371 -22.765 29.111 1.00 28.71 121 ILE A CA 1
ATOM 730 C C . ILE A 1 96 ? 2.906 -21.653 28.206 1.00 27.83 121 ILE A C 1
ATOM 731 O O . ILE A 1 96 ? 3.028 -20.506 28.628 1.00 23.46 121 ILE A O 1
ATOM 736 N N . ARG A 1 97 ? 3.187 -22.013 26.954 1.00 28.35 122 ARG A N 1
ATOM 737 C CA . ARG A 1 97 ? 3.673 -21.102 25.954 1.00 29.48 122 ARG A CA 1
ATOM 738 C C . ARG A 1 97 ? 2.591 -21.010 24.890 1.00 26.22 122 ARG A C 1
ATOM 739 O O . ARG A 1 97 ? 1.828 -21.950 24.657 1.00 27.90 122 ARG A O 1
ATOM 747 N N . LEU A 1 98 ? 2.495 -19.883 24.228 1.00 22.11 123 LEU A N 1
ATOM 748 C CA . LEU A 1 98 ? 1.746 -19.796 22.984 1.00 19.30 123 LEU A CA 1
ATOM 749 C C . LEU A 1 98 ? 2.708 -19.148 21.975 1.00 20.03 123 LEU A C 1
ATOM 750 O O . LEU A 1 98 ? 3.569 -18.352 22.353 1.00 15.46 123 LEU A O 1
ATOM 755 N N . GLN A 1 99 ? 2.590 -19.534 20.728 1.00 19.50 124 GLN A N 1
ATOM 756 C CA . GLN A 1 99 ? 3.478 -19.008 19.705 1.00 23.44 124 GLN A CA 1
ATOM 757 C C . GLN A 1 99 ? 2.588 -18.450 18.627 1.00 20.27 124 GLN A C 1
ATOM 758 O O . GLN A 1 99 ? 1.549 -19.037 18.313 1.00 18.43 124 GLN A O 1
ATOM 764 N N . GLY A 1 100 ? 3.023 -17.373 18.022 1.00 19.72 125 GLY A N 1
ATOM 765 C CA . GLY A 1 100 ? 2.406 -16.876 16.843 1.00 18.78 125 GLY A CA 1
ATOM 766 C C . GLY A 1 100 ? 2.974 -17.488 15.590 1.00 19.45 125 GLY A C 1
ATOM 767 O O . GLY A 1 100 ? 3.923 -18.280 15.641 1.00 16.28 125 GLY A O 1
ATOM 768 N N . HIS A 1 101 ? 2.436 -17.087 14.440 1.00 18.60 126 HIS A N 1
ATOM 769 C CA . HIS A 1 101 ? 2.998 -17.554 13.148 1.00 21.81 126 HIS A CA 1
ATOM 770 C C . HIS A 1 101 ? 4.216 -16.743 12.825 1.00 19.21 126 HIS A C 1
ATOM 771 O O . HIS A 1 101 ? 4.325 -15.616 13.251 1.00 20.06 126 HIS A O 1
ATOM 778 N N . PHE A 1 102 ? 5.098 -17.269 12.003 1.00 17.92 127 PHE A N 1
ATOM 779 C CA . PHE A 1 102 ? 6.336 -16.547 11.655 1.00 17.32 127 PHE A CA 1
ATOM 780 C C . PHE A 1 102 ? 6.003 -15.518 10.600 1.00 19.30 127 PHE A C 1
ATOM 781 O O . PHE A 1 102 ? 5.193 -15.815 9.753 1.00 19.70 127 PHE A O 1
ATOM 789 N N . PHE A 1 103 ? 6.610 -14.317 10.632 1.00 17.37 128 PHE A N 1
ATOM 790 C CA . PHE A 1 103 ? 6.487 -13.406 9.517 1.00 16.88 128 PHE A CA 1
ATOM 791 C C . PHE A 1 103 ? 7.799 -12.762 9.211 1.00 16.01 128 PHE A C 1
ATOM 792 O O . PHE A 1 103 ? 8.730 -12.863 10.038 1.00 15.14 128 PHE A O 1
ATOM 800 N N . SER A 1 104 ? 7.909 -12.046 8.094 1.00 13.89 129 SER A N 1
ATOM 801 C CA . SER A 1 104 ? 9.249 -11.516 7.740 1.00 16.55 129 SER A CA 1
ATOM 802 C C . SER A 1 104 ? 9.160 -10.117 7.301 1.00 17.33 129 SER A C 1
ATOM 803 O O . SER A 1 104 ? 8.132 -9.703 6.677 1.00 16.58 129 SER A O 1
ATOM 806 N N . ILE A 1 105 ? 10.248 -9.406 7.619 1.00 16.74 130 ILE A N 1
ATOM 807 C CA . ILE A 1 105 ? 10.560 -8.121 7.102 1.00 18.19 130 ILE A CA 1
ATOM 808 C C . ILE A 1 105 ? 11.725 -8.311 6.120 1.00 20.36 130 ILE A C 1
ATOM 809 O O . ILE A 1 105 ? 12.757 -8.944 6.456 1.00 15.71 130 ILE A O 1
ATOM 814 N N . LEU A 1 106 ? 11.591 -7.708 4.930 1.00 21.40 131 LEU A N 1
ATOM 815 C CA . LEU A 1 106 ? 12.715 -7.743 4.010 1.00 23.79 131 LEU A CA 1
ATOM 816 C C . LEU A 1 106 ? 13.102 -6.322 3.604 1.00 27.38 131 LEU A C 1
ATOM 817 O O . LEU A 1 106 ? 12.271 -5.557 3.058 1.00 25.75 131 LEU A O 1
ATOM 822 N N . PHE A 1 107 ? 14.341 -5.971 3.935 1.00 25.46 132 PHE A N 1
ATOM 823 C CA . PHE A 1 107 ? 14.972 -4.770 3.424 1.00 26.79 132 PHE A CA 1
ATOM 824 C C . PHE A 1 107 ? 15.420 -5.018 1.973 1.00 31.94 132 PHE A C 1
ATOM 825 O O . PHE A 1 107 ? 16.102 -5.990 1.633 1.00 31.19 132 PHE A O 1
ATOM 833 N N . THR A 1 108 ? 15.017 -4.101 1.102 1.00 35.87 133 THR A N 1
ATOM 834 C CA . THR A 1 108 ? 15.191 -4.291 -0.326 1.00 38.09 133 THR A CA 1
ATOM 835 C C . THR A 1 108 ? 16.165 -3.318 -0.989 1.00 37.50 133 THR A C 1
ATOM 836 O O . THR A 1 108 ? 16.615 -2.339 -0.384 1.00 38.93 133 THR A O 1
ATOM 840 N N . GLY A 1 111 ? 16.313 0.667 -0.522 1.00 43.59 136 GLY A N 1
ATOM 841 C CA . GLY A 1 111 ? 16.285 1.076 0.875 1.00 40.31 136 GLY A CA 1
ATOM 842 C C . GLY A 1 111 ? 14.881 1.266 1.431 1.00 45.74 136 GLY A C 1
ATOM 843 O O . GLY A 1 111 ? 14.658 2.113 2.325 1.00 47.77 136 GLY A O 1
ATOM 844 N N . ASN A 1 112 ? 13.959 0.475 0.871 1.00 41.21 137 ASN A N 1
ATOM 845 C CA . ASN A 1 112 ? 12.555 0.305 1.270 1.00 40.73 137 ASN A CA 1
ATOM 846 C C . ASN A 1 112 ? 12.400 -1.068 1.902 1.00 35.63 137 ASN A C 1
ATOM 847 O O . ASN A 1 112 ? 13.401 -1.763 2.048 1.00 39.01 137 ASN A O 1
ATOM 852 N N . TYR A 1 113 ? 11.175 -1.488 2.219 1.00 29.10 138 TYR A N 1
ATOM 853 C CA . TYR A 1 113 ? 10.945 -2.806 2.812 1.00 28.97 138 TYR A CA 1
ATOM 854 C C . TYR A 1 113 ? 9.541 -3.420 2.536 1.00 27.32 138 TYR A C 1
ATOM 855 O O . TYR A 1 113 ? 8.617 -2.722 2.193 1.00 24.60 138 TYR A O 1
ATOM 864 N N . THR A 1 114 ? 9.444 -4.731 2.604 1.00 23.91 139 THR A N 1
ATOM 865 C CA . THR A 1 114 ? 8.171 -5.433 2.485 1.00 26.11 139 THR A CA 1
ATOM 866 C C . THR A 1 114 ? 7.974 -6.186 3.801 1.00 25.64 139 THR A C 1
ATOM 867 O O . THR A 1 114 ? 8.953 -6.504 4.483 1.00 24.36 139 THR A O 1
ATOM 871 N N . VAL A 1 115 ? 6.713 -6.402 4.163 1.00 22.80 140 VAL A N 1
ATOM 872 C CA . VAL A 1 115 ? 6.350 -7.279 5.266 1.00 23.70 140 VAL A CA 1
ATOM 873 C C . VAL A 1 115 ? 5.507 -8.372 4.678 1.00 26.58 140 VAL A C 1
ATOM 874 O O . VAL A 1 115 ? 4.538 -8.088 3.923 1.00 24.54 140 VAL A O 1
ATOM 878 N N . THR A 1 116 ? 5.842 -9.600 5.043 1.00 23.71 141 THR A N 1
ATOM 879 C CA . THR A 1 116 ? 5.135 -10.749 4.539 1.00 24.54 141 THR A CA 1
ATOM 880 C C . THR A 1 116 ? 4.927 -11.775 5.591 1.00 19.80 141 THR A C 1
ATOM 881 O O . THR A 1 116 ? 5.553 -11.769 6.667 1.00 19.69 141 THR A O 1
ATOM 885 N N . GLY A 1 117 ? 3.989 -12.655 5.290 1.00 18.37 142 GLY A N 1
ATOM 886 C CA . GLY A 1 117 ? 3.635 -13.742 6.155 1.00 20.40 142 GLY A CA 1
ATOM 887 C C . GLY A 1 117 ? 2.607 -13.365 7.209 1.00 19.74 142 GLY A C 1
ATOM 888 O O . GLY A 1 117 ? 2.236 -14.180 8.008 1.00 21.28 142 GLY A O 1
ATOM 889 N N . LEU A 1 118 ? 2.080 -12.160 7.178 1.00 19.64 143 LEU A N 1
ATOM 890 C CA . LEU A 1 118 ? 0.953 -11.806 8.059 1.00 23.67 143 LEU A CA 1
ATOM 891 C C . LEU A 1 118 ? -0.342 -12.117 7.318 1.00 23.33 143 LEU A C 1
ATOM 892 O O . LEU A 1 118 ? -0.264 -12.045 6.056 1.00 24.03 143 LEU A O 1
ATOM 897 N N . MET B 1 1 ? -2.336 -3.083 -5.331 1.00 45.38 26 MET B N 1
ATOM 898 C CA . MET B 1 1 ? -2.534 -3.757 -4.017 1.00 43.15 26 MET B CA 1
ATOM 899 C C . MET B 1 1 ? -1.851 -5.125 -4.091 1.00 37.37 26 MET B C 1
ATOM 900 O O . MET B 1 1 ? -2.022 -5.864 -5.040 1.00 35.17 26 MET B O 1
ATOM 905 N N . ILE B 1 2 ? -1.036 -5.443 -3.116 1.00 31.06 27 ILE B N 1
ATOM 906 C CA . ILE B 1 2 ? -0.270 -6.638 -3.174 1.00 28.87 27 ILE B CA 1
ATOM 907 C C . ILE B 1 2 ? -1.029 -7.643 -2.330 1.00 27.92 27 ILE B C 1
ATOM 908 O O . ILE B 1 2 ? -1.251 -8.743 -2.746 1.00 23.77 27 ILE B O 1
ATOM 913 N N . ASN B 1 3 ? -1.409 -7.290 -1.108 1.00 24.06 28 ASN B N 1
ATOM 914 C CA . ASN B 1 3 ? -2.048 -8.265 -0.259 1.00 23.64 28 ASN B CA 1
ATOM 915 C C . ASN B 1 3 ? -2.801 -7.553 0.871 1.00 19.79 28 ASN B C 1
ATOM 916 O O . ASN B 1 3 ? -2.606 -6.380 1.091 1.00 17.50 28 ASN B O 1
ATOM 921 N N . ILE B 1 4 ? -3.652 -8.279 1.555 1.00 18.33 29 ILE B N 1
ATOM 922 C CA . ILE B 1 4 ? -4.512 -7.687 2.585 1.00 17.56 29 ILE B CA 1
ATOM 923 C C . ILE B 1 4 ? -4.283 -8.513 3.852 1.00 19.95 29 ILE B C 1
ATOM 924 O O . ILE B 1 4 ? -4.019 -9.732 3.760 1.00 18.95 29 ILE B O 1
ATOM 929 N N . THR B 1 5 ? -4.174 -7.818 4.981 1.00 16.84 30 THR B N 1
ATOM 930 C CA . THR B 1 5 ? -4.074 -8.428 6.274 1.00 17.27 30 THR B CA 1
ATOM 931 C C . THR B 1 5 ? -5.236 -7.955 7.190 1.00 16.97 30 THR B C 1
ATOM 932 O O . THR B 1 5 ? -5.815 -6.933 6.922 1.00 16.18 30 THR B O 1
ATOM 936 N N . SER B 1 6 ? -5.605 -8.781 8.196 1.00 17.29 31 SER B N 1
ATOM 937 C CA . SER B 1 6 ? -6.757 -8.477 9.080 1.00 18.46 31 SER B CA 1
ATOM 938 C C . SER B 1 6 ? -6.256 -8.586 10.492 1.00 18.22 31 SER B C 1
ATOM 939 O O . SER B 1 6 ? -5.380 -9.408 10.786 1.00 15.68 31 SER B O 1
ATOM 942 N N . SER B 1 7 ? -6.796 -7.758 11.356 1.00 15.84 32 SER B N 1
ATOM 943 C CA . SER B 1 7 ? -6.339 -7.741 12.722 1.00 18.21 32 SER B CA 1
ATOM 944 C C . SER B 1 7 ? -7.390 -7.022 13.540 1.00 18.20 32 SER B C 1
ATOM 945 O O . SER B 1 7 ? -8.351 -6.535 13.006 1.00 15.99 32 SER B O 1
ATOM 948 N N . ALA B 1 8 ? -7.248 -7.088 14.857 1.00 19.08 33 ALA B N 1
ATOM 949 C CA . ALA B 1 8 ? -8.116 -6.349 15.742 1.00 19.11 33 ALA B CA 1
ATOM 950 C C . ALA B 1 8 ? -7.276 -5.822 16.902 1.00 19.03 33 ALA B C 1
ATOM 951 O O . ALA B 1 8 ? -6.201 -6.407 17.255 1.00 19.13 33 ALA B O 1
ATOM 953 N N . SER B 1 9 ? -7.763 -4.738 17.499 1.00 17.11 34 SER B N 1
ATOM 954 C CA . SER B 1 9 ? -7.226 -4.277 18.741 1.00 17.55 34 SER B CA 1
ATOM 955 C C . SER B 1 9 ? -8.374 -3.868 19.660 1.00 17.25 34 SER B C 1
ATOM 956 O O . SER B 1 9 ? -9.528 -3.677 19.259 1.00 15.80 34 SER B O 1
ATOM 959 N N . GLN B 1 10 ? -8.035 -3.704 20.919 1.00 20.09 35 GLN B N 1
ATOM 960 C CA . GLN B 1 10 ? -8.972 -3.241 21.927 1.00 21.34 35 GLN B CA 1
ATOM 961 C C . GLN B 1 10 ? -8.429 -2.140 22.780 1.00 22.22 35 GLN B C 1
ATOM 962 O O . GLN B 1 10 ? -7.280 -2.131 23.101 1.00 24.09 35 GLN B O 1
ATOM 968 N N . GLU B 1 11 ? -9.311 -1.266 23.207 1.00 23.12 36 GLU B N 1
ATOM 969 C CA . GLU B 1 11 ? -9.033 -0.264 24.237 1.00 24.06 36 GLU B CA 1
ATOM 970 C C . GLU B 1 11 ? -10.177 -0.473 25.217 1.00 22.33 36 GLU B C 1
ATOM 971 O O . GLU B 1 11 ? -11.303 -0.049 24.971 1.00 22.10 36 GLU B O 1
ATOM 977 N N . GLY B 1 12 ? -9.914 -1.196 26.285 1.00 21.44 37 GLY B N 1
ATOM 978 C CA . GLY B 1 12 ? -10.929 -1.517 27.258 1.00 23.59 37 GLY B CA 1
ATOM 979 C C . GLY B 1 12 ? -11.961 -2.397 26.596 1.00 25.88 37 GLY B C 1
ATOM 980 O O . GLY B 1 12 ? -11.623 -3.473 26.030 1.00 21.32 37 GLY B O 1
ATOM 981 N N . THR B 1 13 ? -13.209 -1.956 26.597 1.00 22.70 38 THR B N 1
ATOM 982 C CA . THR B 1 13 ? -14.241 -2.792 25.990 1.00 25.99 38 THR B CA 1
ATOM 983 C C . THR B 1 13 ? -14.356 -2.494 24.503 1.00 25.04 38 THR B C 1
ATOM 984 O O . THR B 1 13 ? -15.074 -3.198 23.829 1.00 30.35 38 THR B O 1
ATOM 988 N N . ARG B 1 14 ? -13.729 -1.429 24.008 1.00 23.65 39 ARG B N 1
ATOM 989 C CA . ARG B 1 14 ? -13.860 -1.033 22.602 1.00 23.53 39 ARG B CA 1
ATOM 990 C C . ARG B 1 14 ? -13.110 -2.017 21.744 1.00 26.09 39 ARG B C 1
ATOM 991 O O . ARG B 1 14 ? -11.947 -2.321 22.057 1.00 21.29 39 ARG B O 1
ATOM 999 N N . LEU B 1 15 ? -13.741 -2.518 20.672 1.00 21.86 40 LEU B N 1
ATOM 1000 C CA . LEU B 1 15 ? -13.063 -3.437 19.756 1.00 18.97 40 LEU B CA 1
ATOM 1001 C C . LEU B 1 15 ? -12.974 -2.803 18.366 1.00 19.50 40 LEU B C 1
ATOM 1002 O O . LEU B 1 15 ? -13.969 -2.441 17.786 1.00 18.10 40 LEU B O 1
ATOM 1007 N N . ASN B 1 16 ? -11.751 -2.644 17.873 1.00 20.19 41 ASN B N 1
ATOM 1008 C CA . ASN B 1 16 ? -11.495 -2.178 16.548 1.00 20.22 41 ASN B CA 1
ATOM 1009 C C . ASN B 1 16 ? -11.181 -3.327 15.584 1.00 19.36 41 ASN B C 1
ATOM 1010 O O . ASN B 1 16 ? -10.275 -4.175 15.840 1.00 19.89 41 ASN B O 1
ATOM 1015 N N . LEU B 1 17 ? -11.871 -3.315 14.448 1.00 16.90 42 LEU B N 1
ATOM 1016 C CA . LEU B 1 17 ? -11.684 -4.340 13.392 1.00 17.90 42 LEU B CA 1
ATOM 1017 C C . LEU B 1 17 ? -10.903 -3.679 12.338 1.00 16.29 42 LEU B C 1
ATOM 1018 O O . LEU B 1 17 ? -11.298 -2.615 11.877 1.00 16.27 42 LEU B O 1
ATOM 1023 N N . ILE B 1 18 ? -9.764 -4.265 11.966 1.00 16.33 43 ILE B N 1
ATOM 1024 C CA . ILE B 1 18 ? -8.778 -3.544 11.149 1.00 17.59 43 ILE B CA 1
ATOM 1025 C C . ILE B 1 18 ? -8.428 -4.329 9.911 1.00 18.26 43 ILE B C 1
ATOM 1026 O O . ILE B 1 18 ? -7.979 -5.464 10.013 1.00 19.79 43 ILE B O 1
ATOM 1031 N N . CYS B 1 19 ? -8.595 -3.704 8.753 1.00 17.56 44 CYS B N 1
ATOM 1032 C CA . CYS B 1 19 ? -8.137 -4.226 7.473 1.00 15.81 44 CYS B CA 1
ATOM 1033 C C . CYS B 1 19 ? -6.990 -3.348 6.950 1.00 13.84 44 CYS B C 1
ATOM 1034 O O . CYS B 1 19 ? -6.995 -2.115 7.127 1.00 13.46 44 CYS B O 1
ATOM 1037 N N . THR B 1 20 ? -6.012 -3.965 6.350 1.00 13.91 45 THR B N 1
ATOM 1038 C CA . THR B 1 20 ? -4.794 -3.275 5.877 1.00 14.59 45 THR B CA 1
ATOM 1039 C C . THR B 1 20 ? -4.435 -3.870 4.499 1.00 15.28 45 THR B C 1
ATOM 1040 O O . THR B 1 20 ? -4.242 -5.085 4.330 1.00 14.87 45 THR B O 1
ATOM 1044 N N . VAL B 1 21 ? -4.373 -3.003 3.522 1.00 15.23 46 VAL B N 1
ATOM 1045 C CA . VAL B 1 21 ? -3.837 -3.355 2.227 1.00 14.76 46 VAL B CA 1
ATOM 1046 C C . VAL B 1 21 ? -2.383 -2.886 2.158 1.00 15.05 46 VAL B C 1
ATOM 1047 O O . VAL B 1 21 ? -2.079 -1.708 2.358 1.00 15.38 46 VAL B O 1
ATOM 1051 N N . TRP B 1 22 ? -1.537 -3.777 1.725 1.00 16.86 47 TRP B N 1
ATOM 1052 C CA . TRP B 1 22 ? -0.109 -3.472 1.484 1.00 18.89 47 TRP B CA 1
ATOM 1053 C C . TRP B 1 22 ? 0.144 -3.280 -0.012 1.00 18.53 47 TRP B C 1
ATOM 1054 O O . TRP B 1 22 ? -0.302 -4.067 -0.806 1.00 17.41 47 TRP B O 1
ATOM 1065 N N . HIS B 1 23 ? 0.756 -2.169 -0.376 1.00 20.82 48 HIS B N 1
ATOM 1066 C CA . HIS B 1 23 ? 1.020 -1.825 -1.775 1.00 24.85 48 HIS B CA 1
ATOM 1067 C C . HIS B 1 23 ? 2.487 -1.424 -1.977 1.00 28.40 48 HIS B C 1
ATOM 1068 O O . HIS B 1 23 ? 2.974 -0.566 -1.219 1.00 24.87 48 HIS B O 1
ATOM 1075 N N . GLU B 1 29 ? -3.742 1.091 -9.960 1.00 38.68 54 GLU B N 1
ATOM 1076 C CA . GLU B 1 29 ? -3.241 1.371 -8.652 1.00 33.75 54 GLU B CA 1
ATOM 1077 C C . GLU B 1 29 ? -4.361 1.848 -7.721 1.00 27.18 54 GLU B C 1
ATOM 1078 O O . GLU B 1 29 ? -4.267 1.607 -6.541 1.00 28.90 54 GLU B O 1
ATOM 1084 N N . GLY B 1 30 ? -5.416 2.493 -8.235 1.00 24.80 55 GLY B N 1
ATOM 1085 C CA . GLY B 1 30 ? -6.638 2.793 -7.468 1.00 24.69 55 GLY B CA 1
ATOM 1086 C C . GLY B 1 30 ? -7.286 1.494 -6.984 1.00 22.99 55 GLY B C 1
ATOM 1087 O O . GLY B 1 30 ? -7.113 0.454 -7.611 1.00 21.36 55 GLY B O 1
ATOM 1088 N N . PHE B 1 31 ? -7.928 1.528 -5.821 1.00 21.82 56 PHE B N 1
ATOM 1089 C CA . PHE B 1 31 ? -8.653 0.383 -5.320 1.00 21.16 56 PHE B CA 1
ATOM 1090 C C . PHE B 1 31 ? -9.590 0.803 -4.234 1.00 21.43 56 PHE B C 1
ATOM 1091 O O . PHE B 1 31 ? -9.468 1.916 -3.716 1.00 19.61 56 PHE B O 1
ATOM 1099 N N . VAL B 1 32 ? -10.523 -0.103 -3.919 1.00 18.08 57 VAL B N 1
ATOM 1100 C CA . VAL B 1 32 ? -11.492 0.072 -2.891 1.00 19.60 57 VAL B CA 1
ATOM 1101 C C . VAL B 1 32 ? -11.222 -1.026 -1.870 1.00 17.25 57 VAL B C 1
ATOM 1102 O O . VAL B 1 32 ? -11.101 -2.156 -2.258 1.00 16.39 57 VAL B O 1
ATOM 1106 N N . MET B 1 33 ? -11.245 -0.703 -0.590 1.00 14.69 58 MET B N 1
ATOM 1107 C CA . MET B 1 33 ? -11.086 -1.724 0.444 1.00 13.65 58 MET B CA 1
ATOM 1108 C C . MET B 1 33 ? -12.332 -1.628 1.350 1.00 15.08 58 MET B C 1
ATOM 1109 O O . MET B 1 33 ? -12.952 -0.567 1.432 1.00 16.35 58 MET B O 1
ATOM 1114 N N . PHE B 1 34 ? -12.774 -2.736 1.919 1.00 14.56 59 PHE B N 1
ATOM 1115 C CA . PHE B 1 34 ? -14.062 -2.759 2.595 1.00 14.91 59 PHE B CA 1
ATOM 1116 C C . PHE B 1 34 ? -14.117 -3.921 3.540 1.00 15.82 59 PHE B C 1
ATOM 1117 O O . PHE B 1 34 ? -13.390 -4.888 3.351 1.00 15.98 59 PHE B O 1
ATOM 1125 N N . LEU B 1 35 ? -14.980 -3.789 4.535 1.00 15.69 60 LEU B N 1
ATOM 1126 C CA . LEU B 1 35 ? -15.216 -4.817 5.558 1.00 16.73 60 LEU B CA 1
ATOM 1127 C C . LEU B 1 35 ? -16.661 -5.235 5.440 1.00 16.37 60 LEU B C 1
ATOM 1128 O O . LEU B 1 35 ? -17.592 -4.365 5.500 1.00 15.57 60 LEU B O 1
ATOM 1133 N N . CYS B 1 36 ? -16.870 -6.529 5.322 1.00 17.47 61 CYS B N 1
ATOM 1134 C CA . CYS B 1 36 ? -18.233 -7.079 5.329 1.00 20.08 61 CYS B CA 1
ATOM 1135 C C . CYS B 1 36 ? -18.456 -8.078 6.482 1.00 18.23 61 CYS B C 1
ATOM 1136 O O . CYS B 1 36 ? -17.501 -8.755 6.981 1.00 16.36 61 CYS B O 1
ATOM 1139 N N . LYS B 1 37 ? -19.736 -8.205 6.820 1.00 16.15 62 LYS B N 1
ATOM 1140 C CA . LYS B 1 37 ? -20.188 -9.034 7.907 1.00 18.09 62 LYS B CA 1
ATOM 1141 C C . LYS B 1 37 ? -21.292 -9.932 7.358 1.00 19.90 62 LYS B C 1
ATOM 1142 O O . LYS B 1 37 ? -22.314 -9.448 6.873 1.00 19.44 62 LYS B O 1
ATOM 1148 N N . ASP B 1 38 ? -21.042 -11.225 7.447 1.00 17.99 63 ASP B N 1
ATOM 1149 C CA . ASP B 1 38 ? -22.050 -12.261 7.118 1.00 20.72 63 ASP B CA 1
ATOM 1150 C C . ASP B 1 38 ? -22.442 -12.178 5.672 1.00 22.09 63 ASP B C 1
ATOM 1151 O O . ASP B 1 38 ? -23.576 -12.364 5.321 1.00 20.56 63 ASP B O 1
ATOM 1156 N N . ARG B 1 39 ? -21.451 -11.915 4.845 1.00 24.37 64 ARG B N 1
ATOM 1157 C CA . ARG B 1 39 ? -21.607 -11.783 3.389 1.00 29.96 64 ARG B CA 1
ATOM 1158 C C . ARG B 1 39 ? -20.608 -12.667 2.636 1.00 35.18 64 ARG B C 1
ATOM 1159 O O . ARG B 1 39 ? -20.033 -12.253 1.594 1.00 36.67 64 ARG B O 1
ATOM 1167 N N . SER B 1 40 ? -20.405 -13.896 3.131 1.00 34.98 65 SER B N 1
ATOM 1168 C CA . SER B 1 40 ? -19.234 -14.683 2.740 1.00 39.30 65 SER B CA 1
ATOM 1169 C C . SER B 1 40 ? -19.162 -15.092 1.271 1.00 40.86 65 SER B C 1
ATOM 1170 O O . SER B 1 40 ? -18.070 -15.483 0.836 1.00 39.36 65 SER B O 1
ATOM 1173 N N . GLY B 1 41 ? -20.280 -15.004 0.526 1.00 36.91 66 GLY B N 1
ATOM 1174 C CA . GLY B 1 41 ? -20.281 -15.195 -0.942 1.00 38.87 66 GLY B CA 1
ATOM 1175 C C . GLY B 1 41 ? -20.340 -13.974 -1.843 1.00 41.79 66 GLY B C 1
ATOM 1176 O O . GLY B 1 41 ? -19.915 -14.076 -2.981 1.00 45.73 66 GLY B O 1
ATOM 1177 N N . ASP B 1 42 ? -20.860 -12.843 -1.334 1.00 44.47 67 ASP B N 1
ATOM 1178 C CA . ASP B 1 42 ? -21.195 -11.606 -2.086 1.00 47.40 67 ASP B CA 1
ATOM 1179 C C . ASP B 1 42 ? -20.814 -10.271 -1.384 1.00 37.05 67 ASP B C 1
ATOM 1180 O O . ASP B 1 42 ? -21.565 -9.281 -1.404 1.00 37.42 67 ASP B O 1
ATOM 1185 N N . CYS B 1 43 ? -19.643 -10.236 -0.778 1.00 37.08 68 CYS B N 1
ATOM 1186 C CA . CYS B 1 43 ? -19.152 -9.028 -0.145 1.00 33.37 68 CYS B CA 1
ATOM 1187 C C . CYS B 1 43 ? -18.840 -8.003 -1.258 1.00 30.24 68 CYS B C 1
ATOM 1188 O O . CYS B 1 43 ? -18.031 -8.284 -2.105 1.00 33.15 68 CYS B O 1
ATOM 1191 N N . SER B 1 44 ? -19.491 -6.854 -1.268 1.00 26.64 69 SER B N 1
ATOM 1192 C CA . SER B 1 44 ? -19.104 -5.750 -2.115 1.00 29.46 69 SER B CA 1
ATOM 1193 C C . SER B 1 44 ? -19.025 -4.457 -1.330 1.00 24.39 69 SER B C 1
ATOM 1194 O O . SER B 1 44 ? -19.545 -4.376 -0.226 1.00 21.47 69 SE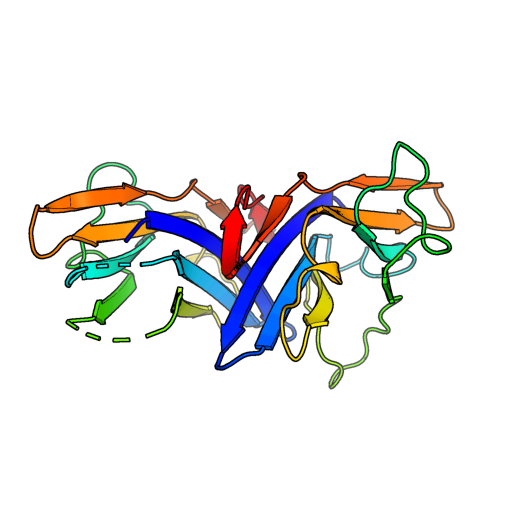R B O 1
ATOM 1197 N N . PRO B 1 45 ? -18.496 -3.386 -1.948 1.00 21.83 70 PRO B N 1
ATOM 1198 C CA . PRO B 1 45 ? -18.520 -2.133 -1.195 1.00 21.84 70 PRO B CA 1
ATOM 1199 C C . PRO B 1 45 ? -19.924 -1.687 -0.791 1.00 21.96 70 PRO B C 1
ATOM 1200 O O . PRO B 1 45 ? -20.085 -1.082 0.220 1.00 20.61 70 PRO B O 1
ATOM 1204 N N . GLU B 1 46 ? -20.914 -2.010 -1.604 1.00 22.39 71 GLU B N 1
ATOM 1205 C CA . GLU B 1 46 ? -22.234 -1.456 -1.390 1.00 26.90 71 GLU B CA 1
ATOM 1206 C C . GLU B 1 46 ? -22.871 -2.064 -0.185 1.00 28.03 71 GLU B C 1
ATOM 1207 O O . GLU B 1 46 ? -23.631 -1.394 0.519 1.00 30.82 71 GLU B O 1
ATOM 1213 N N . THR B 1 47 ? -22.572 -3.350 0.023 1.00 26.58 72 THR B N 1
ATOM 1214 C CA . THR B 1 47 ? -23.027 -4.085 1.155 1.00 24.24 72 THR B CA 1
ATOM 1215 C C . THR B 1 47 ? -22.061 -4.111 2.341 1.00 22.33 72 THR B C 1
ATOM 1216 O O . THR B 1 47 ? -22.289 -4.875 3.286 1.00 20.33 72 THR B O 1
ATOM 1220 N N . SER B 1 48 ? -21.030 -3.267 2.349 1.00 19.48 73 SER B N 1
ATOM 1221 C CA . SER B 1 48 ? -20.041 -3.322 3.431 1.00 18.77 73 SER B CA 1
ATOM 1222 C C . SER B 1 48 ? -20.442 -2.515 4.634 1.00 18.82 73 SER B C 1
ATOM 1223 O O . SER B 1 48 ? -21.218 -1.565 4.554 1.00 20.37 73 SER B O 1
ATOM 1226 N N . LEU B 1 49 ? -19.827 -2.829 5.753 1.00 17.20 74 LEU B N 1
ATOM 1227 C CA . LEU B 1 49 ? -19.954 -2.040 6.958 1.00 18.58 74 LEU B CA 1
ATOM 1228 C C . LEU B 1 49 ? -19.242 -0.758 6.840 1.00 20.13 74 LEU B C 1
ATOM 1229 O O . LEU B 1 49 ? -19.592 0.217 7.487 1.00 17.27 74 LEU B O 1
ATOM 1234 N N . LYS B 1 50 ? -18.172 -0.785 6.060 1.00 17.99 75 LYS B N 1
ATOM 1235 C CA . LYS B 1 50 ? -17.367 0.390 5.857 1.00 19.94 75 LYS B CA 1
ATOM 1236 C C . LYS B 1 50 ? -16.419 0.180 4.702 1.00 18.66 75 LYS B C 1
ATOM 1237 O O . LYS B 1 50 ? -15.917 -0.919 4.542 1.00 15.64 75 LYS B O 1
ATOM 1243 N N . GLN B 1 51 ? -16.181 1.238 3.959 1.00 17.15 76 GLN B N 1
ATOM 1244 C CA . GLN B 1 51 ? -15.326 1.179 2.739 1.00 20.18 76 GLN B CA 1
ATOM 1245 C C . GLN B 1 51 ? -14.465 2.394 2.724 1.00 20.54 76 GLN B C 1
ATOM 1246 O O . GLN B 1 51 ? -14.852 3.376 3.316 1.00 18.56 76 GLN B O 1
ATOM 1252 N N . LEU B 1 52 ? -13.300 2.283 2.103 1.00 22.81 77 LEU B N 1
ATOM 1253 C CA . LEU B 1 52 ? -12.396 3.394 1.840 1.00 23.75 77 LEU B CA 1
ATOM 1254 C C . LEU B 1 52 ? -11.825 3.234 0.438 1.00 25.25 77 LEU B C 1
ATOM 1255 O O . LEU B 1 52 ? -11.324 2.165 0.084 1.00 22.23 77 LEU B O 1
ATOM 1260 N N . ARG B 1 53 ? -11.896 4.307 -0.340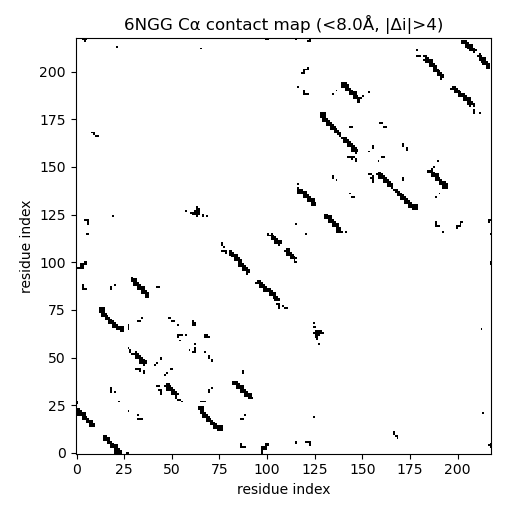 1.00 26.00 78 ARG B N 1
ATOM 1261 C CA . ARG B 1 53 ? -11.327 4.374 -1.671 1.00 30.65 78 ARG B CA 1
ATOM 1262 C C . ARG B 1 53 ? -10.015 5.106 -1.673 1.00 30.52 78 ARG B C 1
ATOM 1263 O O . ARG B 1 53 ? -9.957 6.171 -1.102 1.00 27.84 78 ARG B O 1
ATOM 1271 N N . LEU B 1 54 ? -8.992 4.561 -2.352 1.00 29.38 79 LEU B N 1
ATOM 1272 C CA . LEU B 1 54 ? -7.760 5.309 -2.661 1.00 36.88 79 LEU B CA 1
ATOM 1273 C C . LEU B 1 54 ? -7.534 5.418 -4.161 1.00 36.17 79 LEU B C 1
ATOM 1274 O O . LEU B 1 54 ? -7.658 4.433 -4.868 1.00 30.87 79 LEU B O 1
ATOM 1279 N N . LYS B 1 55 ? -7.219 6.618 -4.650 1.00 43.33 80 LYS B N 1
ATOM 1280 C CA . LYS B 1 55 ? -6.995 6.834 -6.105 1.00 49.26 80 LYS B CA 1
ATOM 1281 C C . LYS B 1 55 ? -5.541 6.635 -6.381 1.00 44.54 80 LYS B C 1
ATOM 1282 O O . LYS B 1 55 ? -4.778 6.630 -5.432 1.00 42.13 80 LYS B O 1
ATOM 1288 N N . GLU B 1 65 ? 2.448 5.275 2.700 1.00 49.85 90 GLU B N 1
ATOM 1289 C CA . GLU B 1 65 ? 2.580 5.055 1.261 1.00 46.47 90 GLU B CA 1
ATOM 1290 C C . GLU B 1 65 ? 2.776 3.551 0.917 1.00 36.20 90 GLU B C 1
ATOM 1291 O O . GLU B 1 65 ? 2.458 3.161 -0.195 1.00 35.68 90 GLU B O 1
ATOM 1297 N N . ILE B 1 66 ? 3.214 2.701 1.857 1.00 27.12 91 ILE B N 1
ATOM 1298 C CA . ILE B 1 66 ? 3.207 1.256 1.604 1.00 26.52 91 ILE B CA 1
ATOM 1299 C C . ILE B 1 66 ? 1.995 0.480 2.144 1.00 20.61 91 ILE B C 1
ATOM 1300 O O . ILE B 1 66 ? 1.874 -0.679 1.863 1.00 20.33 91 ILE B O 1
ATOM 1305 N N . SER B 1 67 ? 1.114 1.125 2.902 1.00 19.42 92 SER B N 1
ATOM 1306 C CA . SER B 1 67 ? -0.118 0.497 3.354 1.00 19.16 92 SER B CA 1
ATOM 1307 C C . SER B 1 67 ? -1.247 1.513 3.504 1.00 18.52 92 SER B C 1
ATOM 1308 O O . SER B 1 67 ? -1.041 2.709 3.620 1.00 15.12 92 SER B O 1
ATOM 1311 N N . SER B 1 68 ? -2.467 1.021 3.455 1.00 19.04 93 SER B N 1
ATOM 1312 C CA . SER B 1 68 ? -3.626 1.805 3.756 1.00 18.82 93 SER B CA 1
ATOM 1313 C C . SER B 1 68 ? -4.502 0.955 4.708 1.00 20.09 93 SER B C 1
ATOM 1314 O O . SER B 1 68 ? -4.736 -0.242 4.472 1.00 19.63 93 SER B O 1
ATOM 1317 N N . GLN B 1 69 ? -5.038 1.597 5.724 1.00 20.30 94 GLN B N 1
ATOM 1318 C CA . GLN B 1 69 ? -5.721 0.925 6.797 1.00 18.36 94 GLN B CA 1
ATOM 1319 C C . GLN B 1 69 ? -7.145 1.438 6.838 1.00 19.17 94 GLN B C 1
ATOM 1320 O O . GLN B 1 69 ? -7.385 2.651 6.627 1.00 18.16 94 GLN B O 1
ATOM 1326 N N . LEU B 1 70 ? -8.065 0.520 7.122 1.00 16.73 95 LEU B N 1
ATOM 1327 C CA . LEU B 1 70 ? -9.467 0.743 7.375 1.00 19.28 95 LEU B CA 1
ATOM 1328 C C . LEU B 1 70 ? -9.851 0.197 8.734 1.00 19.51 95 LEU B C 1
ATOM 1329 O O . LEU B 1 70 ? -9.543 -0.958 9.070 1.00 19.37 95 LEU B O 1
ATOM 1334 N N . MET B 1 71 ? -10.488 1.026 9.554 1.00 18.92 96 MET B N 1
ATOM 1335 C CA . MET B 1 71 ? -10.801 0.634 10.952 1.00 21.64 96 MET B CA 1
ATOM 1336 C C . MET B 1 71 ? -12.334 0.778 11.179 1.00 19.70 96 MET B C 1
ATOM 1337 O O . MET B 1 71 ? -12.896 1.829 10.884 1.00 21.92 96 MET B O 1
ATOM 1342 N N . PHE B 1 72 ? -12.964 -0.267 11.683 1.00 17.05 97 PHE B N 1
ATOM 1343 C CA . PHE B 1 72 ? -14.359 -0.227 12.060 1.00 17.99 97 PHE B CA 1
ATOM 1344 C C . PHE B 1 72 ? -14.441 -0.472 13.546 1.00 17.30 97 PHE B C 1
ATOM 1345 O O . PHE B 1 72 ? -13.959 -1.491 14.032 1.00 17.47 97 PHE B O 1
ATOM 1353 N N . THR B 1 73 ? -15.002 0.467 14.293 1.00 18.78 98 THR B N 1
ATOM 1354 C CA . THR B 1 73 ? -14.983 0.377 15.734 1.00 19.58 98 THR B CA 1
ATOM 1355 C C . THR B 1 73 ? -16.325 -0.045 16.355 1.00 19.82 98 THR B C 1
ATOM 1356 O O . THR B 1 73 ? -17.369 0.414 15.943 1.00 17.19 98 THR B O 1
ATOM 1360 N N . ILE B 1 74 ? -16.277 -0.914 17.366 1.00 19.44 99 ILE B N 1
ATOM 1361 C CA . ILE B 1 74 ? -17.439 -1.303 18.163 1.00 20.45 99 ILE B CA 1
ATOM 1362 C C . ILE B 1 74 ? -17.193 -0.813 19.582 1.00 21.21 99 ILE B C 1
ATOM 1363 O O . ILE B 1 74 ? -16.233 -1.265 20.222 1.00 22.34 99 ILE B O 1
ATOM 1368 N N . SER B 1 75 ? -18.018 0.114 20.110 1.00 22.22 100 SER B N 1
ATOM 1369 C CA . SER B 1 75 ? -17.824 0.564 21.526 1.00 22.97 100 SER B CA 1
ATOM 1370 C C . SER B 1 75 ? -17.929 -0.541 22.612 1.00 22.59 100 SER B C 1
ATOM 1371 O O . SER B 1 75 ? -17.091 -0.658 23.518 1.00 22.35 100 SER B O 1
ATOM 1374 N N . GLN B 1 76 ? -18.951 -1.357 22.481 1.00 25.14 101 GLN B N 1
ATOM 1375 C CA . GLN B 1 76 ? -19.130 -2.552 23.298 1.00 28.05 101 GLN B CA 1
ATOM 1376 C C . GLN B 1 76 ? -19.677 -3.650 22.389 1.00 23.36 101 GLN B C 1
ATOM 1377 O O . GLN B 1 76 ? -20.570 -3.425 21.609 1.00 21.26 101 GLN B O 1
ATOM 1383 N N . VAL B 1 77 ? -19.115 -4.840 22.501 1.00 25.01 102 VAL B N 1
ATOM 1384 C CA . VAL B 1 77 ? -19.605 -5.972 21.757 1.00 25.26 102 VAL B CA 1
ATOM 1385 C C . VAL B 1 77 ? -20.946 -6.386 22.388 1.00 25.16 102 VAL B C 1
ATOM 1386 O O . VAL B 1 77 ? -21.081 -6.471 23.624 1.00 22.28 102 VAL B O 1
ATOM 1390 N N . THR B 1 78 ? -21.941 -6.557 21.529 1.00 22.29 103 THR B N 1
ATOM 1391 C CA . THR B 1 78 ?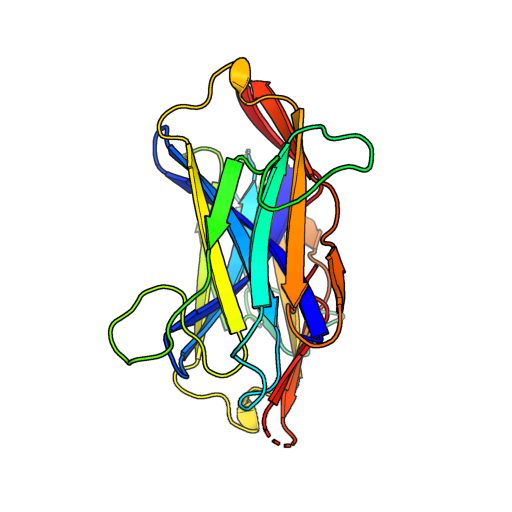 -23.296 -6.997 21.928 1.00 23.31 103 THR B CA 1
ATOM 1392 C C . THR B 1 78 ? -23.695 -8.095 20.975 1.00 20.37 103 THR B C 1
ATOM 1393 O O . THR B 1 78 ? -22.955 -8.389 20.047 1.00 14.86 103 THR B O 1
ATOM 1397 N N . PRO B 1 79 ? -24.909 -8.683 21.188 1.00 19.26 104 PRO B N 1
ATOM 1398 C CA . PRO B 1 79 ? -25.301 -9.730 20.273 1.00 18.00 104 PRO B CA 1
ATOM 1399 C C . PRO B 1 79 ? -25.369 -9.285 18.832 1.00 17.56 104 PRO B C 1
ATOM 1400 O O . PRO B 1 79 ? -25.193 -10.109 17.915 1.00 17.62 104 PRO B O 1
ATOM 1404 N N . LEU B 1 80 ? -25.590 -8.003 18.614 1.00 16.29 105 LEU B N 1
ATOM 1405 C CA . LEU B 1 80 ? -25.639 -7.469 17.272 1.00 18.27 105 LEU B CA 1
ATOM 1406 C C . LEU B 1 80 ? -24.326 -7.695 16.466 1.00 17.18 105 LEU B C 1
ATOM 1407 O O . LEU B 1 80 ? -24.329 -7.811 15.261 1.00 17.37 105 LEU B O 1
ATOM 1412 N N . HIS B 1 81 ? -23.217 -7.791 17.160 1.00 16.77 106 HIS B N 1
ATOM 1413 C CA . HIS B 1 81 ? -21.911 -7.910 16.521 1.00 16.46 106 HIS B CA 1
ATOM 1414 C C . HIS B 1 81 ? -21.474 -9.339 16.278 1.00 17.82 106 HIS B C 1
ATOM 1415 O O . HIS B 1 81 ? -20.456 -9.583 15.603 1.00 16.00 106 HIS B O 1
ATOM 1422 N N . SER B 1 82 ? -22.254 -10.299 16.819 1.00 16.81 107 SER B N 1
ATOM 1423 C CA . SER B 1 82 ? -21.971 -11.703 16.642 1.00 18.11 107 SER B CA 1
ATOM 1424 C C . SER B 1 82 ? -22.074 -12.019 15.161 1.00 18.83 107 SER B C 1
ATOM 1425 O O . SER B 1 82 ? -22.998 -11.557 14.503 1.00 20.49 107 SER B O 1
ATOM 1428 N N . GLY B 1 83 ? -21.129 -12.763 14.629 1.00 19.26 108 GLY B N 1
ATOM 1429 C CA . GLY B 1 83 ? -21.078 -13.092 13.216 1.00 18.49 108 GLY B CA 1
ATOM 1430 C C . GLY B 1 83 ? -19.652 -13.160 12.667 1.00 19.21 108 GLY B C 1
ATOM 1431 O O . GLY B 1 83 ? -18.654 -13.089 13.383 1.00 16.80 108 GLY B O 1
ATOM 1432 N N . THR B 1 84 ? -19.582 -13.347 11.368 1.00 18.72 109 THR B N 1
ATOM 1433 C CA . THR B 1 84 ? -18.346 -13.627 10.676 1.00 21.94 109 THR B CA 1
ATOM 1434 C C . THR B 1 84 ? -18.021 -12.462 9.778 1.00 17.54 109 THR B C 1
ATOM 1435 O O . THR B 1 84 ? -18.898 -11.953 9.070 1.00 16.51 109 THR B O 1
ATOM 1439 N N . TYR B 1 85 ? -16.799 -12.023 9.865 1.00 14.83 110 TYR B N 1
ATOM 1440 C CA . TYR B 1 85 ? -16.308 -10.840 9.190 1.00 14.94 110 TYR B CA 1
ATOM 1441 C C . TYR B 1 85 ? -15.224 -11.136 8.169 1.00 15.98 110 TYR B C 1
ATOM 1442 O O . TYR B 1 85 ? -14.546 -12.139 8.272 1.00 16.56 110 TYR B O 1
ATOM 1451 N N . GLN B 1 86 ? -15.037 -10.241 7.197 1.00 17.18 111 GLN B N 1
ATOM 1452 C CA . GLN B 1 86 ? -13.993 -10.402 6.178 1.00 16.80 111 GLN B CA 1
ATOM 1453 C C . GLN B 1 86 ? -13.575 -9.084 5.593 1.00 16.01 111 GLN B C 1
ATOM 1454 O O . GLN B 1 86 ? -14.425 -8.226 5.266 1.00 14.06 111 GLN B O 1
ATOM 1460 N N . CYS B 1 87 ? -12.260 -8.931 5.473 1.00 15.44 112 CYS B N 1
ATOM 1461 C CA . CYS B 1 87 ? -11.652 -7.782 4.785 1.00 17.13 112 CYS B CA 1
ATOM 1462 C C . CYS B 1 87 ? -11.501 -8.145 3.327 1.00 16.22 112 CYS B C 1
ATOM 1463 O O . CYS B 1 87 ? -11.071 -9.246 3.020 1.00 14.12 112 CYS B O 1
ATOM 1466 N N . CYS B 1 88 ? -11.870 -7.215 2.451 1.00 16.47 113 CYS B N 1
ATOM 1467 C CA . CYS B 1 88 ? -11.870 -7.405 1.001 1.00 17.24 113 CYS B CA 1
ATOM 1468 C C . CYS B 1 88 ? -11.365 -6.120 0.308 1.00 16.64 113 CYS B C 1
ATOM 1469 O O . CYS B 1 88 ? -11.389 -5.017 0.875 1.00 15.85 113 CYS B O 1
ATOM 1472 N N . ALA B 1 89 ? -10.862 -6.293 -0.909 1.00 17.15 114 ALA B N 1
ATOM 1473 C CA . ALA B 1 89 ? -10.419 -5.148 -1.714 1.00 16.39 114 ALA B CA 1
ATOM 1474 C C . ALA B 1 89 ? -10.548 -5.506 -3.144 1.00 16.37 114 ALA B C 1
ATOM 1475 O O . ALA B 1 89 ? -10.488 -6.681 -3.503 1.00 15.37 114 ALA B O 1
ATOM 1477 N N . ARG B 1 90 ? -10.752 -4.479 -3.960 1.00 18.72 115 ARG B N 1
ATOM 1478 C CA . ARG B 1 90 ? -10.964 -4.629 -5.409 1.00 19.39 115 ARG B CA 1
ATOM 1479 C C . ARG B 1 90 ? -10.139 -3.553 -6.132 1.00 19.46 115 ARG B C 1
ATOM 1480 O O . ARG B 1 90 ? -10.219 -2.394 -5.755 1.00 16.23 115 ARG B O 1
ATOM 1488 N N . SER B 1 91 ? -9.304 -3.965 -7.099 1.00 20.31 116 SER B N 1
ATOM 1489 C CA . SER B 1 91 ? -8.655 -2.977 -7.989 1.00 22.19 116 SER B CA 1
ATOM 1490 C C . SER B 1 91 ? -9.632 -2.214 -8.853 1.00 23.80 116 SER B C 1
ATOM 1491 O O . SER B 1 91 ? -10.487 -2.801 -9.558 1.00 19.62 116 SER B O 1
ATOM 1494 N N . GLN B 1 92 ? -9.455 -0.889 -8.878 1.00 26.84 117 GLN B N 1
ATOM 1495 C CA . GLN B 1 92 ? -10.301 -0.047 -9.694 1.00 30.52 117 GLN B CA 1
ATOM 1496 C C . GLN B 1 92 ? -9.882 -0.134 -11.113 1.00 30.10 117 GLN B C 1
ATOM 1497 O O . GLN B 1 92 ? -10.694 0.109 -11.940 1.00 33.38 117 GLN B O 1
ATOM 1503 N N . LYS B 1 93 ? -8.668 -0.582 -11.390 1.00 31.99 118 LYS B N 1
ATOM 1504 C CA . LYS B 1 93 ? -8.241 -0.815 -12.745 1.00 36.88 118 LYS B CA 1
ATOM 1505 C C . LYS B 1 93 ? -8.771 -2.128 -13.322 1.00 37.33 118 LYS B C 1
ATOM 1506 O O . LYS B 1 93 ? -9.464 -2.140 -14.318 1.00 36.51 118 LYS B O 1
ATOM 1512 N N . SER B 1 94 ? -8.440 -3.226 -12.675 1.00 30.63 119 SER B N 1
ATOM 1513 C CA . SER B 1 94 ? -8.627 -4.553 -13.215 1.00 28.37 119 SER B CA 1
ATOM 1514 C C . SER B 1 94 ? -9.827 -5.281 -12.699 1.00 23.93 119 SER B C 1
ATOM 1515 O O . SER B 1 94 ? -10.126 -6.331 -13.215 1.00 22.17 119 SER B O 1
ATOM 1518 N N . GLY B 1 95 ? -10.440 -4.780 -11.634 1.00 21.70 120 GLY B N 1
ATOM 1519 C CA . GLY B 1 95 ? -11.381 -5.524 -10.830 1.00 21.46 120 GLY B CA 1
ATOM 1520 C C . GLY B 1 95 ? -10.888 -6.804 -10.140 1.00 19.44 120 GLY B C 1
ATOM 1521 O O . GLY B 1 95 ? -11.699 -7.542 -9.595 1.00 17.73 120 GLY B O 1
ATOM 1522 N N . ILE B 1 96 ? -9.586 -7.097 -10.181 1.00 18.70 121 ILE B N 1
ATOM 1523 C CA . ILE B 1 96 ? -9.059 -8.215 -9.440 1.00 19.54 121 ILE B CA 1
ATOM 1524 C C . ILE B 1 96 ? -9.400 -8.023 -7.918 1.00 18.73 121 ILE B C 1
ATOM 1525 O O . ILE B 1 96 ? -9.254 -6.938 -7.410 1.00 17.22 121 ILE B O 1
ATOM 1530 N N . ARG B 1 97 ? -9.789 -9.117 -7.253 1.00 18.33 122 ARG B N 1
ATOM 1531 C CA . ARG B 1 97 ? -10.325 -9.158 -5.875 1.00 19.44 122 ARG B CA 1
ATOM 1532 C C . ARG B 1 97 ? -9.236 -9.682 -4.933 1.00 19.48 122 ARG B C 1
ATOM 1533 O O . ARG B 1 97 ? -8.479 -10.607 -5.277 1.00 21.38 122 ARG B O 1
ATOM 1541 N N . LEU B 1 98 ? -9.078 -9.034 -3.790 1.00 18.68 123 LEU B N 1
ATOM 1542 C CA . LEU B 1 98 ? -8.268 -9.594 -2.703 1.00 19.63 123 LEU B CA 1
ATOM 1543 C C . LEU B 1 98 ? -9.193 -9.925 -1.533 1.00 18.87 123 LEU B C 1
ATOM 1544 O O . LEU B 1 98 ? -10.141 -9.180 -1.301 1.00 17.22 123 LEU B O 1
ATOM 1549 N N . GLN B 1 99 ? -8.941 -11.036 -0.815 1.00 17.47 124 GLN B N 1
ATOM 1550 C CA . GLN B 1 99 ? -9.809 -11.441 0.302 1.00 23.26 124 GLN B CA 1
ATOM 1551 C C . GLN B 1 99 ? -8.976 -11.868 1.519 1.00 22.47 124 GLN B C 1
ATOM 1552 O O . GLN B 1 99 ? -8.085 -12.677 1.366 1.00 20.61 124 GLN B O 1
ATOM 1558 N N . GLY B 1 100 ? -9.319 -11.397 2.719 1.00 18.92 125 GLY B N 1
ATOM 1559 C CA . GLY B 1 100 ? -8.634 -11.834 3.925 1.00 18.55 125 GLY B CA 1
ATOM 1560 C C . GLY B 1 100 ? -9.214 -13.141 4.375 1.00 19.54 125 GLY B C 1
ATOM 1561 O O . GLY B 1 100 ? -10.090 -13.678 3.698 1.00 19.09 125 GLY B O 1
ATOM 1562 N N . HIS B 1 101 ? -8.712 -13.687 5.473 1.00 17.96 126 HIS B N 1
ATOM 1563 C CA . HIS B 1 101 ? -9.336 -14.831 6.111 1.00 20.91 126 HIS B CA 1
ATOM 1564 C C . HIS B 1 101 ? -10.571 -14.428 6.900 1.00 19.70 126 HIS B C 1
ATOM 1565 O O . HIS B 1 101 ? -10.613 -13.350 7.449 1.00 18.54 126 HIS B O 1
ATOM 1572 N N . PHE B 1 102 ? -11.597 -15.278 6.958 1.00 20.95 127 PHE B N 1
ATOM 1573 C CA . PHE B 1 102 ? -12.728 -14.940 7.817 1.00 20.32 127 PHE B CA 1
ATOM 1574 C C . PHE B 1 102 ? -12.327 -14.949 9.271 1.00 20.24 127 PHE B C 1
ATOM 1575 O O . PHE B 1 102 ? -11.564 -15.834 9.741 1.00 22.25 127 PHE B O 1
ATOM 1583 N N . PHE B 1 103 ? -12.896 -14.016 10.014 1.00 15.97 128 PHE B N 1
ATOM 1584 C CA . PHE B 1 103 ? -12.782 -14.010 11.433 1.00 16.11 128 PHE B CA 1
ATOM 1585 C C . PHE B 1 103 ? -14.099 -13.723 12.065 1.00 16.15 128 PHE B C 1
ATOM 1586 O O . PHE B 1 103 ? -14.979 -13.136 11.428 1.00 17.78 128 PHE B O 1
ATOM 1594 N N . SER B 1 104 ? -14.309 -14.220 13.256 1.00 16.72 129 SER B N 1
ATOM 1595 C CA . SER B 1 104 ? -15.619 -14.159 13.876 1.00 16.53 129 SER B CA 1
ATOM 1596 C C . SER B 1 104 ? -15.615 -13.554 15.247 1.00 16.91 129 SER B C 1
ATOM 1597 O O . SER B 1 104 ? -14.636 -13.658 16.019 1.00 15.14 129 SER B O 1
ATOM 1600 N N . ILE B 1 105 ? -16.734 -12.918 15.545 1.00 16.60 130 ILE B N 1
ATOM 1601 C CA . ILE B 1 105 ? -17.049 -12.545 16.920 1.00 17.39 130 ILE B CA 1
ATOM 1602 C C . ILE B 1 105 ? -18.139 -13.480 17.377 1.00 18.93 130 ILE B C 1
ATOM 1603 O O . ILE B 1 105 ? -19.140 -13.658 16.694 1.00 17.96 130 ILE B O 1
ATOM 1608 N N . LEU B 1 106 ? -17.963 -14.110 18.517 1.00 18.06 131 LEU B N 1
ATOM 1609 C CA . LEU B 1 106 ? -18.938 -15.028 18.991 1.00 21.03 131 LEU B CA 1
ATOM 1610 C C . LEU B 1 106 ? -19.386 -14.512 20.301 1.00 21.85 131 LEU B C 1
ATOM 1611 O O . LEU B 1 106 ? -18.576 -14.322 21.181 1.00 18.94 131 LEU B O 1
ATOM 1616 N N . PHE B 1 107 ? -20.658 -14.213 20.434 1.00 25.19 132 PHE B N 1
ATOM 1617 C CA . PHE B 1 107 ? -21.168 -13.644 21.682 1.00 23.63 132 PHE B CA 1
ATOM 1618 C C . PHE B 1 107 ? -21.939 -14.746 22.359 1.00 25.43 132 PHE B C 1
ATOM 1619 O O . PHE B 1 107 ? -22.870 -15.306 21.787 1.00 29.83 132 PHE B O 1
ATOM 1627 N N . THR B 1 108 ? -21.503 -15.063 23.574 1.00 30.12 133 THR B N 1
ATOM 1628 C CA . THR B 1 108 ? -22.140 -16.013 24.478 1.00 33.81 133 THR B CA 1
ATOM 1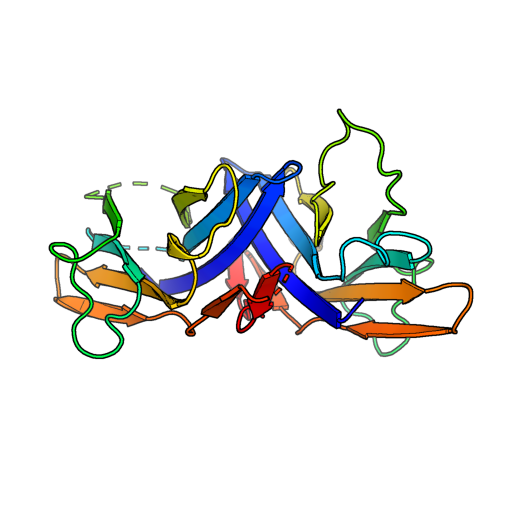629 C C . THR B 1 108 ? -22.877 -15.156 25.457 1.00 31.45 133 THR B C 1
ATOM 1630 O O . THR B 1 108 ? -24.049 -15.280 25.552 1.00 28.81 133 THR B O 1
ATOM 1634 N N . ASN B 1 112 ? -18.025 -14.120 28.046 1.00 37.05 137 ASN B N 1
ATOM 1635 C CA . ASN B 1 112 ? -18.816 -13.165 27.336 1.00 31.71 137 ASN B CA 1
ATOM 1636 C C . ASN B 1 112 ? -18.687 -13.329 25.814 1.00 29.56 137 ASN B C 1
ATOM 1637 O O . ASN B 1 112 ? -19.564 -13.935 25.222 1.00 25.54 137 ASN B O 1
ATOM 1642 N N . TYR B 1 113 ? -17.598 -12.837 25.201 1.00 23.30 138 TYR B N 1
ATOM 1643 C CA . TYR B 1 113 ? -17.452 -12.924 23.729 1.00 23.48 138 TYR B CA 1
ATOM 1644 C C . TYR B 1 113 ? -16.024 -13.283 23.394 1.00 21.34 138 TYR B C 1
ATOM 1645 O O . TYR B 1 113 ? -15.133 -13.089 24.249 1.00 17.87 138 TYR B O 1
ATOM 1654 N N . THR B 1 114 ? -15.809 -13.813 22.183 1.00 18.81 139 THR B N 1
ATOM 1655 C CA . THR B 1 114 ? -14.484 -14.179 21.690 1.00 19.20 139 THR B CA 1
ATOM 1656 C C . THR B 1 114 ? -14.308 -13.664 20.292 1.00 17.46 139 THR B C 1
ATOM 1657 O O . THR B 1 114 ? -15.284 -13.477 19.565 1.00 12.88 139 THR B O 1
ATOM 1661 N N . VAL B 1 115 ? -13.063 -13.485 19.924 1.00 15.71 140 VAL B N 1
ATOM 1662 C CA . VAL B 1 115 ? -12.695 -13.177 18.565 1.00 17.31 140 VAL B CA 1
ATOM 1663 C C . VAL B 1 115 ? -11.815 -14.246 18.038 1.00 17.02 140 VAL B C 1
ATOM 1664 O O . VAL B 1 115 ? -10.781 -14.548 18.628 1.00 13.91 140 VAL B O 1
ATOM 1668 N N . THR B 1 116 ? -12.278 -14.930 16.998 1.00 17.03 141 THR B N 1
ATOM 1669 C CA . THR B 1 116 ? -11.520 -16.044 16.460 1.00 19.53 141 THR B CA 1
ATOM 1670 C C . THR B 1 116 ? -11.287 -15.839 14.959 1.00 19.42 141 THR B C 1
ATOM 1671 O O . THR B 1 116 ? -11.904 -15.005 14.354 1.00 18.06 141 THR B O 1
ATOM 1675 N N . GLY B 1 117 ? -10.306 -16.556 14.440 1.00 20.90 142 GLY B N 1
ATOM 1676 C CA . GLY B 1 117 ? -10.020 -16.678 13.012 1.00 21.33 142 GLY B CA 1
ATOM 1677 C C . GLY B 1 117 ? -8.939 -15.735 12.539 1.00 22.87 142 GLY B C 1
ATOM 1678 O O . GLY B 1 117 ? -8.520 -15.792 11.397 1.00 24.41 142 GLY B O 1
ATOM 1679 N N . LEU B 1 118 ? -8.513 -14.827 13.399 1.00 24.67 143 LEU B N 1
ATOM 1680 C CA . LEU B 1 118 ? -7.413 -13.991 13.083 1.00 26.70 143 LEU B CA 1
ATOM 1681 C C . LEU B 1 118 ? -6.198 -14.781 13.389 1.00 32.01 143 LEU B C 1
ATOM 1682 O O . LEU B 1 118 ? -6.187 -15.530 14.377 1.00 30.62 143 LEU B O 1
ATOM 1687 N N . LYS B 1 119 ? -5.168 -14.605 12.579 1.00 35.99 144 LYS B N 1
ATOM 1688 C CA . LYS B 1 119 ? -3.870 -15.152 12.942 1.00 46.96 144 LYS B CA 1
ATOM 1689 C C . LYS B 1 119 ? -2.683 -14.277 12.486 1.00 45.79 144 LYS B C 1
ATOM 1690 O O . LYS B 1 119 ? -2.330 -13.323 13.177 1.00 29.74 144 LYS B O 1
#

Solvent-accessible surface area: 11653 Å² total; per-residue (Å²): 39,99,42,9,8,10,17,8,26,25,141,72,70,111,0,13,1,20,2,4,0,7,4,110,103,131,88,15,122,42,12,2,2,8,0,4,43,82,109,112,89,70,36,24,7,149,44,24,77,84,85,54,127,25,140,51,78,134,87,62,141,18,22,4,52,7,4,0,40,1,61,36,52,5,86,100,7,47,90,150,36,34,18,53,1,17,1,9,1,80,16,126,193,71,53,100,168,37,86,9,106,120,3,37,2,102,56,93,80,106,29,66,9,74,57,57,45,129,47,21,19,24,15,6,22,11,108,36,58,93,0,5,1,20,1,6,0,13,73,177,18,6,0,0,8,1,2,50,84,96,79,70,101,19,32,3,141,54,24,72,88,70,67,137,58,233,190,51,20,12,75,5,77,50,55,5,68,105,7,51,92,146,36,40,18,46,2,10,0,8,2,66,14,91,182,65,36,118,155,36,106,12,152,89,1,27,3,101,72,132,74,12,62,8,68,26,7,136

Foldseek 3Di:
DPAKEWDWDDDDQKIKTKIKDFAAQVPLAAKKKFKAFPDDPPDDCVRGPDMDGDDADPPDPQHDSGMGMDIDMDGHDDQVQFGKMKMKMAGDPPGDIHIYWIKGWDPPVDIDIDDD/DQAKAWDWDDDVQKIKTKIKDFDPKKKKFKQWPCVPHDDCVRGPDMDIDCPGMDMDIDMDHHDDPVQFGKMWIKMADPVPRDIHIYWIWGWHVPVIDIDGHD

Organism: Homo sapiens (NCBI:txid9606)

B-factor: mean 24.29, std 9.95, range [9.27, 82.65]

Sequence (218 aa):
MINITSSASQEGTRLNLICTVWHKKEEAEGFVMFLCKDRSGDCSPETSLKQLRLKRDPGIDGVGEISSQLMFTISQVTPLHSGTYQCCARSQKSGIRLQGHFFSILFTGNYTVTGLMINITSSASQEGTRLNLICTVWHEGFVMFLCKDRSGDCSPETSLKQLRLKEISSQLMFTISQVTPLHSGTYQCCARSQKSGIRLQGHFFSILFTNYTVTGLK

GO terms:
  GO:0005102 signaling receptor binding (F, IDA)
  GO:0005886 plasma membrane (C, IDA)
  GO:0032393 MHC class I receptor activity (F, IDA)
  GO:0002729 positive regulation of natural killer cell cytokine production (P, IDA)
  GO:0043491 phosphatidylinositol 3-kinase/protein kinase B signal transduction (P, IDA)
  GO:0032394 MHC class Ib receptor activity (F, IDA)
  GO:0032397 activating MHC class I receptor activity (F, IDA)
  GO:1905675 negative regulation of adaptive immune memory response (P, IDA)
  GO:2000353 positive regulation of endothelial cell apoptotic process (P, IDA)
  GO:0016525 negative regulation of angiogenesis (P, IDA)
  GO:1900280 negative regulation of CD4-positive, alpha-beta T cell costimulation (P, IDA)
  GO:0031295 T cell costimulation (P, IDA)
  GO:0050860 negative regulation of T cell receptor signaling pathway (P, IDA)
  GO:0045954 positive regulation of natural killer cell mediated cytotoxicity (P, IDA)
  GO:0005886 plasma membrane (C, EXP)
  GO:0005515 protein binding (F, IPI)
  GO:0019900 kinase binding (F, IPI)
  GO:0005886 plasma membrane (C, TAS)
  GO:0043323 positive regulation of natural killer cell degranulation (P, IDA)

InterPro domains:
  IPR013783 Immunoglobulin-like fold [G3DSA:2.60.40.10] (27-130)
  IPR036179 Immunoglobulin-like domain superfamily [SSF48726] (31-119)
  IPR042385 CD160 ANTIGEN [PTHR15425] (1-181)

Radius of gyration: 17.51 Å; Cα contacts (8 Å, |Δi|>4): 563; chains: 2; bounding box: 45×31×50 Å

Nearest PDB structures (foldseek):
  6ngg-assembly1_A  TM=1.009E+00  e=1.707E-22  Homo sapiens
  6ng9-assembly1_A  TM=9.405E-01  e=1.749E-18  Homo sapiens
  6ng9-assembly2_B  TM=9.548E-01  e=8.809E-17  Homo sapiens
  6ngg-assembly2_B  TM=9.566E-01  e=1.041E-15  Homo sapiens
  6ng3-assembly1_A  TM=9.368E-01  e=7.544E-16  Homo sapiens